Protein AF-0000000078433037 (afdb_homodimer)

Sequence (264 aa):
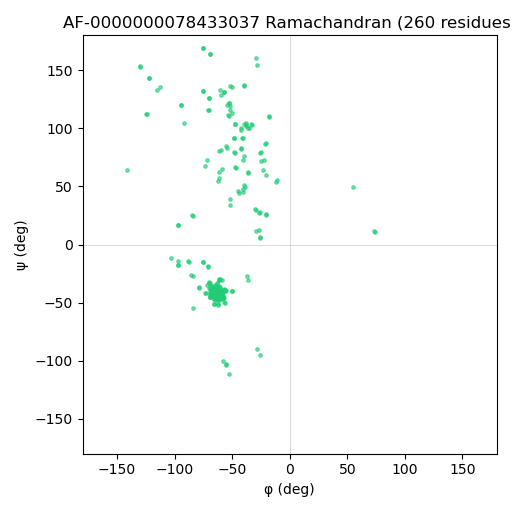MEFYTNFAQMEMCTNSRISPSESDSSNSTAAKPRHVVNARERCRTQSVNSAFNTLRTLIPTEPYDRKLSKIEILRLAKSYIAHLDAVIVTGNNEKPCSIYSRESHHQCNNNERITNSRTAICTFCANNFNKSMEFYTNFAQMEMCTNSRISPSESDSSNSTAAKPRHVVNARERCRTQSVNSAFNTLRTLIPTEPYDRKLSKIEILRLAKSYIAHLDAVIVTGNNEKPCSIYSRESHHQCNNNERITNSRTAICTFCANNFNKS

Organism: Lucilia cuprina (NCBI:txid7375)

Solvent-accessible surface area (backbone atoms only — not comparable to full-atom values): 16184 Å² total; per-residue (Å²): 132,81,70,70,63,56,81,65,86,66,84,48,63,75,61,75,73,67,70,76,69,83,61,80,71,61,82,64,82,66,76,71,59,66,69,58,56,51,49,53,50,51,38,52,52,49,43,40,50,51,36,50,53,57,39,47,71,73,52,89,48,80,61,75,81,61,86,70,53,73,58,52,44,39,50,50,49,42,51,46,50,53,43,53,50,21,26,61,74,65,70,32,81,65,53,17,56,61,54,41,52,50,54,59,44,52,72,59,61,81,87,73,80,68,63,80,59,76,73,70,65,56,50,64,43,58,54,53,54,71,72,101,130,80,71,69,64,56,80,67,85,68,84,46,64,76,63,74,73,68,71,77,68,81,63,80,72,63,83,65,79,66,75,71,58,66,70,59,56,52,48,52,51,50,37,53,52,48,42,41,51,50,37,50,54,57,39,47,73,74,51,89,47,81,60,74,82,61,85,70,51,75,58,52,42,38,49,50,49,41,53,46,50,54,43,52,48,20,26,60,75,65,70,29,84,77,46,18,56,62,54,41,52,50,53,60,44,51,72,59,67,79,87,75,78,69,62,81,61,77,73,69,63,56,51,65,47,56,54,55,55,72,72,102

pLDDT: mean 71.87, std 25.53, range [22.42, 98.56]

Foldseek 3Di:
DPPPPCPDDLVAPPPPPPPPPPPPPPVPVPDPPPVVVVVVVVRVVVSVVVVLVVLLQVQDDVVNPDDDDSVRSVVSSVLVVLLVVQCVVQVDLQCSVVVVVVVVVVVVPDDPCPVPPVPPPRPRNVVVVVVD/DPPPPCPDDLVAPPPPPPPPPPPPPPVPVPDPPPVVVVVVVVRVVVSVVVVLVVLLQVQDDVVNPDDDDSVRSVVSSVLVVLLVVLCVVVVDLQPSVVVVVVVVVVVVPDDDCPVPPVPPPRPNNVVVVVVD

Radius of gyration: 23.26 Å; Cα contacts (8 Å, |Δi|>4): 168; chains: 2; bounding box: 62×64×63 Å

Secondary structure (DSSP, 8-state):
------------S--------------------HHHHHHHHHHHHHHHHHHHHHHHHHS--SSTT----HHHHHHHHHHHHHHHHHHHHH--SSSHHHHHHHHHHHHS-S------------HHHHHHHHH-/------------S--------------------HHHHHHHHHHHHHHHHHHHHHHHHHS--SSTT----HHHHHHHHHHHHHHHHHHHHH--SSSHHHHHHHHHHHHS-S------------HHHHHHHHH-

Structure (mmCIF, N/CA/C/O backbone):
data_AF-0000000078433037-model_v1
#
loop_
_entity.id
_entity.type
_entity.pdbx_description
1 polymer 'BHLH domain-containing protein'
#
loop_
_atom_site.group_PDB
_atom_site.id
_atom_site.type_symbol
_atom_site.label_atom_id
_atom_site.label_alt_id
_atom_site.label_comp_id
_atom_site.label_asym_id
_atom_site.label_entity_id
_atom_site.label_seq_id
_atom_site.pdbx_PDB_ins_code
_atom_site.Cartn_x
_atom_site.Cartn_y
_atom_site.Cartn_z
_atom_site.occupancy
_atom_site.B_iso_or_equiv
_atom_site.auth_seq_id
_atom_site.auth_comp_id
_atom_site.auth_asym_id
_atom_site.auth_atom_id
_atom_site.pdbx_PDB_model_num
ATOM 1 N N . MET A 1 1 ? -1.35 5.742 -26.031 1 22.47 1 MET A N 1
ATOM 2 C CA . MET A 1 1 ? -2.275 4.816 -25.391 1 22.47 1 MET A CA 1
ATOM 3 C C . MET A 1 1 ? -2.428 5.137 -23.906 1 22.47 1 MET A C 1
ATOM 5 O O . MET A 1 1 ? -1.464 5.039 -23.156 1 22.47 1 MET A O 1
ATOM 9 N N . GLU A 1 2 ? -3.275 6.141 -23.703 1 26.14 2 GLU A N 1
ATOM 10 C CA . GLU A 1 2 ? -3.475 6.855 -22.453 1 26.14 2 GLU A CA 1
ATOM 11 C C . GLU A 1 2 ? -3.969 5.914 -21.344 1 26.14 2 GLU A C 1
ATOM 13 O O . GLU A 1 2 ? -4.965 5.211 -21.531 1 26.14 2 GLU A O 1
ATOM 18 N N . PHE A 1 3 ? -3.123 5.211 -20.766 1 28.72 3 PHE A N 1
ATOM 19 C CA . PHE A 1 3 ? -3.434 4.254 -19.719 1 28.72 3 PHE A CA 1
ATOM 20 C C . PHE A 1 3 ? -4.336 4.887 -18.656 1 28.72 3 PHE A C 1
ATOM 22 O O . PHE A 1 3 ? -3.949 5.855 -18 1 28.72 3 PHE A O 1
ATOM 29 N N . TYR A 1 4 ? -5.711 4.934 -19.047 1 29.36 4 TYR A N 1
ATOM 30 C CA . TYR A 1 4 ? -6.766 5.387 -18.156 1 29.36 4 TYR A CA 1
ATOM 31 C C . TYR A 1 4 ? -6.848 4.5 -16.922 1 29.36 4 TYR A C 1
ATOM 33 O O . TYR A 1 4 ? -7.082 3.295 -17.031 1 29.36 4 TYR A O 1
ATOM 41 N N . THR A 1 5 ? -5.859 4.449 -16.156 1 36.88 5 THR A N 1
ATOM 42 C CA . THR A 1 5 ? -6.074 3.793 -14.867 1 36.88 5 THR A CA 1
ATOM 43 C C . THR A 1 5 ? -7.414 4.207 -14.266 1 36.88 5 THR A C 1
ATOM 45 O O . THR A 1 5 ? -7.66 5.395 -14.039 1 36.88 5 THR A O 1
ATOM 48 N N . ASN A 1 6 ? -8.516 3.578 -14.664 1 33.59 6 ASN A N 1
ATOM 49 C CA . ASN A 1 6 ? -9.844 3.838 -14.117 1 33.59 6 ASN A CA 1
ATOM 50 C C . ASN A 1 6 ? -9.844 3.764 -12.594 1 33.59 6 ASN A C 1
ATOM 52 O O . ASN A 1 6 ? -9.969 2.68 -12.023 1 33.59 6 ASN A O 1
ATOM 56 N N . PHE A 1 7 ? -8.906 4.109 -11.883 1 35.88 7 PHE A N 1
ATOM 57 C CA . PHE A 1 7 ? -9.016 4.277 -10.438 1 35.88 7 PHE A CA 1
ATOM 58 C C . PHE A 1 7 ? -10.352 4.918 -10.07 1 35.88 7 PHE A C 1
ATOM 60 O O . PHE A 1 7 ? -10.484 6.145 -10.086 1 35.88 7 PHE A O 1
ATOM 67 N N . ALA A 1 8 ? -11.555 4.406 -10.602 1 33.56 8 ALA A N 1
ATOM 68 C CA . ALA A 1 8 ? -12.844 5.094 -10.602 1 33.56 8 ALA A CA 1
ATOM 69 C C . ALA A 1 8 ? -13.25 5.504 -9.188 1 33.56 8 ALA A C 1
ATOM 71 O O . ALA A 1 8 ? -13.367 6.695 -8.891 1 33.56 8 ALA A O 1
ATOM 72 N N . GLN A 1 9 ? -14.383 4.594 -8.469 1 32.59 9 GLN A N 1
ATOM 73 C CA . GLN A 1 9 ? -15.453 5.199 -7.672 1 32.59 9 GLN A CA 1
ATOM 74 C C . GLN A 1 9 ? -14.984 5.473 -6.242 1 32.59 9 GLN A C 1
ATOM 76 O O . GLN A 1 9 ? -15.078 4.602 -5.375 1 32.59 9 GLN A O 1
ATOM 81 N N . MET A 1 10 ? -13.688 5.637 -5.977 1 34.59 10 MET A N 1
ATOM 82 C CA . MET A 1 10 ? -13.414 5.988 -4.586 1 34.59 10 MET A CA 1
ATOM 83 C C . MET A 1 10 ? -14.477 6.945 -4.047 1 34.59 10 MET A C 1
ATOM 85 O O . MET A 1 10 ? -14.734 7.988 -4.648 1 34.59 10 MET A O 1
ATOM 89 N N . GLU A 1 11 ? -15.305 6.422 -3.285 1 38.31 11 GLU A N 1
ATOM 90 C CA . GLU A 1 11 ? -16.234 7.203 -2.479 1 38.31 11 GLU A CA 1
ATOM 91 C C . GLU A 1 11 ? -15.555 8.43 -1.88 1 38.31 11 GLU A C 1
ATOM 93 O O . GLU A 1 11 ? -14.742 8.305 -0.96 1 38.31 11 GLU A O 1
ATOM 98 N N . MET A 1 12 ? -14.844 9.172 -2.662 1 34.47 12 MET A N 1
ATOM 99 C CA . MET A 1 12 ? -14.312 10.477 -2.27 1 34.47 12 MET A CA 1
ATOM 100 C C . MET A 1 12 ? -15.203 11.133 -1.222 1 34.47 12 MET A C 1
ATOM 102 O O . MET A 1 12 ? -16.391 10.805 -1.107 1 34.47 12 MET A O 1
ATOM 106 N N . CYS A 1 13 ? -14.656 12.008 -0.414 1 42.47 13 CYS A N 1
ATOM 107 C CA . CYS A 1 13 ? -15.297 13.219 0.082 1 42.47 13 CYS A CA 1
ATOM 108 C C . CYS A 1 13 ? -16.469 13.625 -0.817 1 42.47 13 CYS A C 1
ATOM 110 O O . CYS A 1 13 ? -16.266 13.914 -1.998 1 42.47 13 CYS A O 1
ATOM 112 N N . THR A 1 14 ? -17.5 12.672 -0.936 1 36 14 THR A N 1
ATOM 113 C CA . THR A 1 14 ? -18.75 13.117 -1.519 1 36 14 THR A CA 1
ATOM 114 C C . THR A 1 14 ? -18.797 14.641 -1.629 1 36 14 THR A C 1
ATOM 116 O O . THR A 1 14 ? -18.953 15.336 -0.626 1 36 14 THR A O 1
ATOM 119 N N . ASN A 1 15 ? -17.938 15.25 -2.178 1 33.5 15 ASN A N 1
ATOM 120 C CA . ASN A 1 15 ? -18.188 16.594 -2.713 1 33.5 15 ASN A CA 1
ATOM 121 C C . ASN A 1 15 ? -19.562 16.672 -3.363 1 33.5 15 ASN A C 1
ATOM 123 O O . ASN A 1 15 ? -19.828 16.016 -4.375 1 33.5 15 ASN A O 1
ATOM 127 N N . SER A 1 16 ? -20.641 16.75 -2.666 1 33.97 16 SER A N 1
ATOM 128 C CA . SER A 1 16 ? -21.781 17.438 -3.275 1 33.97 16 SER A CA 1
ATOM 129 C C . SER A 1 16 ? -21.328 18.359 -4.402 1 33.97 16 SER A C 1
ATOM 131 O O . SER A 1 16 ? -20.562 19.312 -4.168 1 33.97 16 SER A O 1
ATOM 133 N N . ARG A 1 17 ? -21.219 17.859 -5.531 1 33.38 17 ARG A N 1
ATOM 134 C CA . ARG A 1 17 ? -21.062 18.672 -6.734 1 33.38 17 ARG A CA 1
ATOM 135 C C . ARG A 1 17 ? -21.875 19.953 -6.641 1 33.38 17 ARG A C 1
ATOM 137 O O . ARG A 1 17 ? -23.109 19.922 -6.738 1 33.38 17 ARG A O 1
ATOM 144 N N . ILE A 1 18 ? -21.703 20.812 -5.805 1 35.31 18 ILE A N 1
ATOM 145 C CA . ILE A 1 18 ? -22.25 22.141 -6.078 1 35.31 18 ILE A CA 1
ATOM 146 C C . ILE A 1 18 ? -22 22.516 -7.539 1 35.31 18 ILE A C 1
ATOM 148 O O . ILE A 1 18 ? -20.906 22.266 -8.07 1 35.31 18 ILE A O 1
ATOM 152 N N . SER A 1 19 ? -23.047 22.359 -8.414 1 34.09 19 SER A N 1
ATOM 153 C CA . SER A 1 19 ? -23.094 23 -9.719 1 34.09 19 SER A CA 1
ATOM 154 C C . SER A 1 19 ? -22.109 24.172 -9.805 1 34.09 19 SER A C 1
ATOM 156 O O . SER A 1 19 ? -22.062 25.016 -8.914 1 34.09 19 SER A O 1
ATOM 158 N N . PRO A 1 20 ? -21.094 23.969 -10.562 1 32.88 20 PRO A N 1
ATOM 159 C CA . PRO A 1 20 ? -20.297 25.156 -10.82 1 32.88 20 PRO A CA 1
ATOM 160 C C . PRO A 1 20 ? -21.156 26.375 -11.203 1 32.88 20 PRO A C 1
ATOM 162 O O . PRO A 1 20 ? -21.906 26.312 -12.18 1 32.88 20 PRO A O 1
ATOM 165 N N . SER A 1 21 ? -21.953 26.938 -10.43 1 35.06 21 SER A N 1
ATOM 166 C CA . SER A 1 21 ? -22.344 28.281 -10.852 1 35.06 21 SER A CA 1
ATOM 167 C C . SER A 1 21 ? -21.203 28.984 -11.578 1 35.06 21 SER A C 1
ATOM 169 O O . SER A 1 21 ? -20.031 28.844 -11.195 1 35.06 21 SER A O 1
ATOM 171 N N . GLU A 1 22 ? -21.266 29.062 -12.93 1 37.62 22 GLU A N 1
ATOM 172 C CA . GLU A 1 22 ? -20.516 29.938 -13.82 1 37.62 22 GLU A CA 1
ATOM 173 C C . GLU A 1 22 ? -20.078 31.219 -13.109 1 37.62 22 GLU A C 1
ATOM 175 O O . GLU A 1 22 ? -20.828 32.188 -13.062 1 37.62 22 GLU A O 1
ATOM 180 N N . SER A 1 23 ? -19.891 31.219 -11.852 1 38.47 23 SER A N 1
ATOM 181 C CA . SER A 1 23 ? -19.484 32.531 -11.391 1 38.47 23 SER A CA 1
ATOM 182 C C . SER A 1 23 ? -18.328 33.094 -12.227 1 38.47 23 SER A C 1
ATOM 184 O O . SER A 1 23 ? -17.516 32.312 -12.742 1 38.47 23 SER A O 1
ATOM 186 N N . ASP A 1 24 ? -18.562 34.156 -12.984 1 39.41 24 ASP A N 1
ATOM 187 C CA . ASP A 1 24 ? -17.594 35.125 -13.547 1 39.41 24 ASP A CA 1
ATOM 188 C C . ASP A 1 24 ? -16.297 35.125 -12.734 1 39.41 24 ASP A C 1
ATOM 190 O O . ASP A 1 24 ? -16.312 35.469 -11.555 1 39.41 24 ASP A O 1
ATOM 194 N N . SER A 1 25 ? -15.562 34.094 -12.898 1 43.03 25 SER A N 1
ATOM 195 C CA . SER A 1 25 ? -14.242 34.062 -12.273 1 43.03 25 SER A CA 1
ATOM 196 C C . SER A 1 25 ? -13.516 35.406 -12.461 1 43.03 25 SER A C 1
ATOM 198 O O . SER A 1 25 ? -13.039 35.688 -13.555 1 43.03 25 SER A O 1
ATOM 200 N N . SER A 1 26 ? -14.117 36.469 -12.289 1 43.62 26 SER A N 1
ATOM 201 C CA . SER A 1 26 ? -13.188 37.594 -12.102 1 43.62 26 SER A CA 1
ATOM 202 C C . SER A 1 26 ? -11.961 37.156 -11.32 1 43.62 26 SER A C 1
ATOM 204 O O . SER A 1 26 ? -12.062 36.375 -10.367 1 43.62 26 SER A O 1
ATOM 206 N N . ASN A 1 27 ? -10.898 36.906 -11.953 1 43.5 27 ASN A N 1
ATOM 207 C CA . ASN A 1 27 ? -9.57 36.719 -11.383 1 43.5 27 ASN A CA 1
ATOM 208 C C . ASN A 1 27 ? -9.43 37.438 -10.047 1 43.5 27 ASN A C 1
ATOM 210 O O . ASN A 1 27 ? -8.852 38.5 -9.977 1 43.5 27 ASN A O 1
ATOM 214 N N . SER A 1 28 ? -10.414 38.062 -9.422 1 50.41 28 SER A N 1
ATOM 215 C CA . SER A 1 28 ? -10.102 38.656 -8.133 1 50.41 28 SER A CA 1
ATOM 216 C C . SER A 1 28 ? -9.492 37.656 -7.176 1 50.41 28 SER A C 1
ATOM 218 O O . SER A 1 28 ? -10.07 36.594 -6.934 1 50.41 28 SER A O 1
ATOM 220 N N . THR A 1 29 ? -8.211 37.375 -7.199 1 53.38 29 THR A N 1
ATOM 221 C CA . THR A 1 29 ? -7.371 36.656 -6.254 1 53.38 29 THR A CA 1
ATOM 222 C C . THR A 1 29 ? -7.949 36.75 -4.844 1 53.38 29 THR A C 1
ATOM 224 O O . THR A 1 29 ? -7.203 36.75 -3.861 1 53.38 29 THR A O 1
ATOM 227 N N . ALA A 1 30 ? -9.148 37.188 -4.629 1 63.38 30 ALA A N 1
ATOM 228 C CA . ALA A 1 30 ? -9.586 37.281 -3.236 1 63.38 30 ALA A CA 1
ATOM 229 C C . ALA A 1 30 ? -9.414 35.938 -2.531 1 63.38 30 ALA A C 1
ATOM 231 O O . ALA A 1 30 ? -9.68 34.875 -3.115 1 63.38 30 ALA A O 1
ATOM 232 N N . ALA A 1 31 ? -8.625 36 -1.526 1 73.19 31 ALA A N 1
ATOM 233 C CA . ALA A 1 31 ? -8.297 34.875 -0.667 1 73.19 31 ALA A CA 1
ATOM 234 C C . ALA A 1 31 ? -9.555 34.125 -0.249 1 73.19 31 ALA A C 1
ATOM 236 O O . ALA A 1 31 ? -10.539 34.719 0.18 1 73.19 31 ALA A O 1
ATOM 237 N N . LYS A 1 32 ? -9.867 32.906 -0.843 1 75.69 32 LYS A N 1
ATOM 238 C CA . LYS A 1 32 ? -10.969 32.062 -0.393 1 75.69 32 LYS A CA 1
ATOM 239 C C . LYS A 1 32 ? -11.07 32.062 1.13 1 75.69 32 LYS A C 1
ATOM 241 O O . LYS A 1 32 ? -10.055 32.125 1.826 1 75.69 32 LYS A O 1
ATOM 246 N N . PRO A 1 33 ? -12.328 32.156 1.602 1 90.06 33 PRO A N 1
ATOM 247 C CA . PRO A 1 33 ? -12.484 32.125 3.057 1 90.06 33 PRO A CA 1
ATOM 248 C C . PRO A 1 33 ? -11.766 30.922 3.688 1 90.06 33 PRO A C 1
ATOM 250 O O . PRO A 1 33 ? -11.758 29.828 3.113 1 90.06 33 PRO A O 1
ATOM 253 N N . ARG A 1 34 ? -11.102 31.234 4.773 1 93.5 34 ARG A N 1
ATOM 254 C CA . ARG A 1 34 ? -10.281 30.266 5.496 1 93.5 34 ARG A CA 1
ATOM 255 C C . ARG A 1 34 ? -11.062 28.984 5.777 1 93.5 34 ARG A C 1
ATOM 257 O O . ARG A 1 34 ? -10.523 27.891 5.676 1 93.5 34 ARG A O 1
ATOM 264 N N . HIS A 1 35 ? -12.375 29.062 6.148 1 93.94 35 HIS A N 1
ATOM 265 C CA . HIS A 1 35 ? -13.172 27.906 6.516 1 93.94 35 HIS A CA 1
ATOM 266 C C . HIS A 1 35 ? -13.352 26.953 5.328 1 93.94 35 HIS A C 1
ATOM 268 O O . HIS A 1 35 ? -13.383 25.734 5.5 1 93.94 35 HIS A O 1
ATOM 274 N N . VAL A 1 36 ? -13.461 27.453 4.18 1 93.31 36 VAL A N 1
ATOM 275 C CA . VAL A 1 36 ? -13.625 26.641 2.979 1 93.31 36 VAL A CA 1
ATOM 276 C C . VAL A 1 36 ? -12.336 25.891 2.689 1 93.31 36 VAL A C 1
ATOM 278 O O . VAL A 1 36 ? -12.359 24.688 2.377 1 93.31 36 VAL A O 1
ATOM 281 N N . VAL A 1 37 ? -11.211 26.609 2.789 1 94.12 37 VAL A N 1
ATOM 282 C CA . VAL A 1 37 ? -9.914 25.984 2.561 1 94.12 37 VAL A CA 1
ATOM 283 C C . VAL A 1 37 ? -9.695 24.844 3.562 1 94.12 37 VAL A C 1
ATOM 285 O O . VAL A 1 37 ? -9.258 23.766 3.188 1 94.12 37 VAL A O 1
ATOM 288 N N . ASN A 1 38 ? -9.969 25.109 4.77 1 95.12 38 ASN A N 1
ATOM 289 C CA . ASN A 1 38 ? -9.844 24.109 5.828 1 95.12 38 ASN A CA 1
ATOM 290 C C . ASN A 1 38 ? -10.711 22.891 5.555 1 95.12 38 ASN A C 1
ATOM 292 O O . ASN A 1 38 ? -10.297 21.766 5.812 1 95.12 38 ASN A O 1
ATOM 296 N N . ALA A 1 39 ? -11.898 23.188 5.066 1 96 39 ALA A N 1
ATOM 297 C CA . ALA A 1 39 ? -12.82 22.094 4.77 1 96 39 ALA A CA 1
ATOM 298 C C . ALA A 1 39 ? -12.266 21.188 3.668 1 96 39 ALA A C 1
ATOM 300 O O . ALA A 1 39 ? -12.414 19.969 3.725 1 96 39 ALA A O 1
ATOM 301 N N . ARG A 1 40 ? -11.703 21.812 2.684 1 96.25 40 ARG A N 1
ATOM 302 C CA . ARG A 1 40 ? -11.117 21.031 1.589 1 96.25 40 ARG A CA 1
ATOM 303 C C . ARG A 1 40 ? -9.992 20.141 2.09 1 96.25 40 ARG A C 1
ATOM 305 O O . ARG A 1 40 ? -9.891 18.984 1.698 1 96.25 40 ARG A O 1
ATOM 312 N N . GLU A 1 41 ? -9.211 20.766 2.982 1 95.62 41 GLU A N 1
ATOM 313 C CA . GLU A 1 41 ? -8.094 19.984 3.52 1 95.62 41 GLU A CA 1
ATOM 314 C C . GLU A 1 41 ? -8.586 18.844 4.402 1 95.62 41 GLU A C 1
ATOM 316 O O . GLU A 1 41 ? -7.996 17.766 4.406 1 95.62 41 GLU A O 1
ATOM 321 N N . ARG A 1 42 ? -9.609 19.078 5.09 1 97 42 ARG A N 1
ATOM 322 C CA . ARG A 1 42 ? -10.195 18.031 5.922 1 97 42 ARG A CA 1
ATOM 323 C C . ARG A 1 42 ? -10.688 16.875 5.074 1 97 42 ARG A C 1
ATOM 325 O O . ARG A 1 42 ? -10.477 15.703 5.422 1 97 42 ARG A O 1
ATOM 332 N N . CYS A 1 43 ? -11.273 17.234 3.996 1 96.81 43 CYS A N 1
ATOM 333 C CA . CYS A 1 43 ? -11.758 16.203 3.074 1 96.81 43 CYS A CA 1
ATOM 334 C C . CYS A 1 43 ? -10.609 15.398 2.498 1 96.81 43 CYS A C 1
ATOM 336 O O . CYS A 1 43 ? -10.688 14.172 2.404 1 96.81 43 CYS A O 1
ATOM 338 N N . ARG A 1 44 ? -9.617 16.062 2.078 1 96 44 ARG A N 1
ATOM 339 C CA . ARG A 1 44 ? -8.445 15.398 1.511 1 96 44 ARG A CA 1
ATOM 340 C C . ARG A 1 44 ? -7.824 14.43 2.512 1 96 44 ARG A C 1
ATOM 342 O O . ARG A 1 44 ? -7.504 13.289 2.164 1 96 44 ARG A O 1
ATOM 349 N N . THR A 1 45 ? -7.664 14.859 3.75 1 96.81 45 THR A N 1
ATOM 350 C CA . THR A 1 45 ? -7.094 14.031 4.805 1 96.81 45 THR A CA 1
ATOM 351 C C . THR A 1 45 ? -7.953 12.797 5.051 1 96.81 45 THR A C 1
ATOM 353 O O . THR A 1 45 ? -7.426 11.695 5.242 1 96.81 45 THR A O 1
ATOM 356 N N . GLN A 1 46 ? -9.219 12.992 5.047 1 97.69 46 GLN A N 1
ATOM 357 C CA . GLN A 1 46 ? -10.133 11.875 5.266 1 97.69 46 GLN A CA 1
ATOM 358 C C . GLN A 1 46 ? -10.023 10.844 4.148 1 97.69 46 GLN A C 1
ATOM 360 O O . GLN A 1 46 ? -10.07 9.641 4.406 1 97.69 46 GLN A O 1
ATOM 365 N N . SER A 1 47 ? -9.914 11.312 2.951 1 98.06 47 SER A N 1
ATOM 366 C CA . SER A 1 47 ? -9.766 10.406 1.817 1 98.06 47 SER A CA 1
ATOM 367 C C . SER A 1 47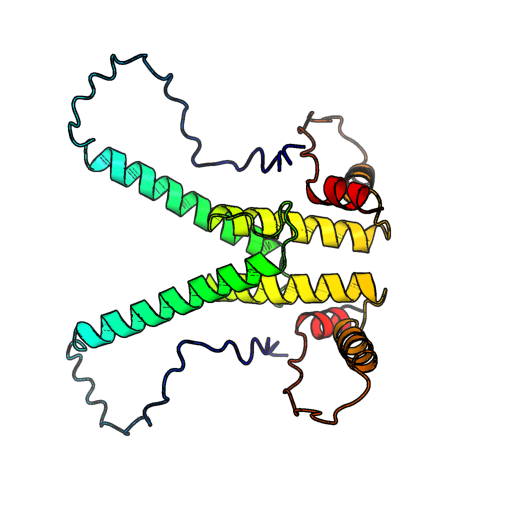 ? -8.508 9.555 1.951 1 98.06 47 SER A C 1
ATOM 369 O O . SER A 1 47 ? -8.539 8.352 1.688 1 98.06 47 SER A O 1
ATOM 371 N N . VAL A 1 48 ? -7.473 10.164 2.365 1 98.19 48 VAL A N 1
ATOM 372 C CA . VAL A 1 48 ? -6.207 9.453 2.533 1 98.19 48 VAL A CA 1
ATOM 373 C C . VAL A 1 48 ? -6.34 8.414 3.645 1 98.19 48 VAL A C 1
ATOM 375 O O . VAL A 1 48 ? -5.898 7.277 3.496 1 98.19 48 VAL A O 1
ATOM 378 N N . ASN A 1 49 ? -6.953 8.828 4.715 1 97.62 49 ASN A N 1
ATOM 379 C CA . ASN A 1 49 ? -7.172 7.906 5.824 1 97.62 49 ASN A CA 1
ATOM 380 C C . ASN A 1 49 ? -8.031 6.719 5.41 1 97.62 49 ASN A C 1
ATOM 382 O O . ASN A 1 49 ? -7.758 5.582 5.797 1 97.62 49 ASN A O 1
ATOM 386 N N . SER A 1 50 ? -9.031 7.035 4.688 1 98.19 50 SER A N 1
ATOM 387 C CA . SER A 1 50 ? -9.875 5.961 4.176 1 98.19 50 SER A CA 1
ATOM 388 C C . SER A 1 50 ? -9.078 4.992 3.311 1 98.19 50 SER A C 1
ATOM 390 O O . SER A 1 50 ? -9.266 3.777 3.387 1 98.19 50 SER A O 1
ATOM 392 N N . ALA A 1 51 ? -8.219 5.527 2.543 1 98.12 51 ALA A N 1
ATOM 393 C CA . ALA A 1 51 ? -7.398 4.691 1.668 1 98.12 51 ALA A CA 1
ATOM 394 C C . ALA A 1 51 ? -6.438 3.822 2.479 1 98.12 51 ALA A C 1
ATOM 396 O O . ALA A 1 51 ? -6.227 2.652 2.152 1 98.12 51 ALA A O 1
ATOM 397 N N . PHE A 1 52 ? -5.922 4.301 3.514 1 98.31 52 PHE A N 1
ATOM 398 C CA . PHE A 1 52 ? -5.098 3.516 4.422 1 98.31 52 PHE A CA 1
ATOM 399 C C . PHE A 1 52 ? -5.898 2.369 5.031 1 98.31 52 PHE A C 1
ATOM 401 O O . PHE A 1 52 ? -5.422 1.235 5.09 1 98.31 52 PHE A O 1
ATOM 408 N N . ASN A 1 53 ? -7.043 2.748 5.484 1 97.56 53 ASN A N 1
ATOM 409 C CA . ASN A 1 53 ? -7.887 1.736 6.113 1 97.56 53 ASN A CA 1
ATOM 410 C C . ASN A 1 53 ? -8.227 0.607 5.145 1 97.56 53 ASN A C 1
ATOM 412 O O . ASN A 1 53 ? -8.195 -0.566 5.52 1 97.56 53 ASN A O 1
ATOM 416 N N . THR A 1 54 ? -8.57 0.967 3.943 1 97.12 54 THR A N 1
ATOM 417 C CA . THR A 1 54 ? -8.883 -0.026 2.924 1 97.12 54 THR A CA 1
ATOM 418 C C . THR A 1 54 ? -7.672 -0.911 2.641 1 97.12 54 THR A C 1
ATOM 420 O O . THR A 1 54 ? -7.797 -2.135 2.559 1 97.12 54 THR A O 1
ATOM 423 N N . LEU A 1 55 ? -6.52 -0.328 2.533 1 97.38 55 LEU A N 1
ATOM 424 C CA . LEU A 1 55 ? -5.297 -1.083 2.291 1 97.38 55 LEU A CA 1
ATOM 425 C C . LEU A 1 55 ? -5.008 -2.035 3.447 1 97.38 55 LEU A C 1
ATOM 427 O O . LEU A 1 55 ? -4.605 -3.18 3.227 1 97.38 55 LEU A O 1
ATOM 431 N N . ARG A 1 56 ? -5.285 -1.596 4.59 1 96.94 56 ARG A N 1
ATOM 432 C CA . ARG A 1 56 ? -5.043 -2.383 5.793 1 96.94 56 ARG A CA 1
ATOM 433 C C . ARG A 1 56 ? -5.852 -3.678 5.77 1 96.94 56 ARG A C 1
ATOM 435 O O . ARG A 1 56 ? -5.391 -4.711 6.254 1 96.94 56 ARG A O 1
ATOM 442 N N . THR A 1 57 ? -6.988 -3.619 5.254 1 95.75 57 THR A N 1
ATOM 443 C CA . THR A 1 57 ? -7.887 -4.77 5.281 1 95.75 57 THR A CA 1
ATOM 444 C C . THR A 1 57 ? -7.391 -5.863 4.344 1 95.75 57 THR A C 1
ATOM 446 O O . THR A 1 57 ? -7.809 -7.02 4.453 1 95.75 57 THR A O 1
ATOM 449 N N . LEU A 1 58 ? -6.539 -5.586 3.398 1 94.56 58 LEU A N 1
ATOM 450 C CA . LEU A 1 58 ? -6.055 -6.555 2.418 1 94.56 58 LEU A CA 1
ATOM 451 C C . LEU A 1 58 ? -4.824 -7.285 2.939 1 94.56 58 LEU A C 1
ATOM 453 O O . LEU A 1 58 ? -4.414 -8.305 2.373 1 94.56 58 LEU A O 1
ATOM 457 N N . ILE A 1 59 ? -4.246 -6.75 3.984 1 94.25 59 ILE A N 1
ATOM 458 C CA . ILE A 1 5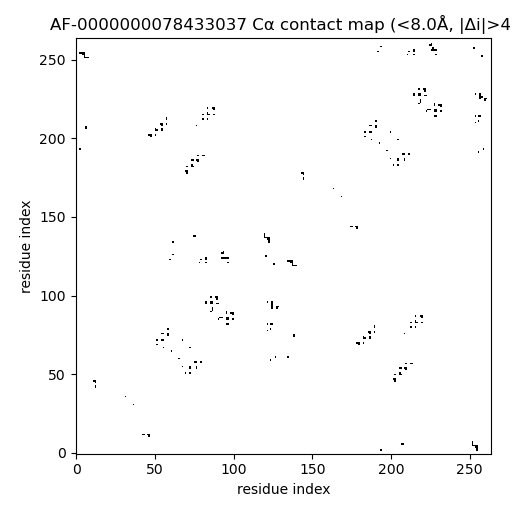9 ? -3.014 -7.316 4.516 1 94.25 59 ILE A CA 1
ATOM 459 C C . ILE A 1 59 ? -3.34 -8.297 5.641 1 94.25 59 ILE A C 1
ATOM 461 O O . ILE A 1 59 ? -3.906 -7.91 6.664 1 94.25 59 ILE A O 1
ATOM 465 N N . PRO A 1 60 ? -2.924 -9.508 5.41 1 92.81 60 PRO A N 1
ATOM 466 C CA . PRO A 1 60 ? -3.18 -10.469 6.484 1 92.81 60 PRO A CA 1
ATOM 467 C C . PRO A 1 60 ? -2.324 -10.211 7.723 1 92.81 60 PRO A C 1
ATOM 469 O O . PRO A 1 60 ? -1.12 -9.969 7.605 1 92.81 60 PRO A O 1
ATOM 472 N N . THR A 1 61 ? -2.977 -10.094 8.773 1 90.12 61 THR A N 1
ATOM 473 C CA . THR A 1 61 ? -2.285 -9.938 10.047 1 90.12 61 THR A CA 1
ATOM 474 C C . THR A 1 61 ? -2.826 -10.922 11.078 1 90.12 61 THR A C 1
ATOM 476 O O . THR A 1 61 ? -3.924 -11.461 10.914 1 90.12 61 THR A O 1
ATOM 479 N N . GLU A 1 62 ? -2.014 -11.297 12.055 1 87 62 GLU A N 1
ATOM 480 C CA . GLU A 1 62 ? -2.42 -12.164 13.156 1 87 62 GLU A CA 1
ATOM 481 C C . GLU A 1 62 ? -2.135 -11.508 14.5 1 87 62 GLU A C 1
ATOM 483 O O . GLU A 1 62 ? -0.977 -11.281 14.859 1 87 62 GLU A O 1
ATOM 488 N N . PRO A 1 63 ? -3.205 -11.117 15.328 1 89.31 63 PRO A N 1
ATOM 489 C CA . PRO A 1 63 ? -4.621 -11.273 14.984 1 89.31 63 PRO A CA 1
ATOM 490 C C . PRO A 1 63 ? -5.055 -10.352 13.844 1 89.31 63 PRO A C 1
ATOM 492 O O . PRO A 1 63 ? -4.336 -9.406 13.508 1 89.31 63 PRO A O 1
ATOM 495 N N . TYR A 1 64 ? -6.211 -10.672 13.258 1 86.81 64 TYR A N 1
ATOM 496 C CA . TYR A 1 64 ? -6.711 -9.969 12.078 1 86.81 64 TYR A CA 1
ATOM 497 C C . TYR A 1 64 ? -6.992 -8.508 12.398 1 86.81 64 TYR A C 1
ATOM 499 O O . TYR A 1 64 ? -6.809 -7.633 11.547 1 86.81 64 TYR A O 1
ATOM 507 N N . ASP A 1 65 ? -7.422 -8.148 13.602 1 88.75 65 ASP A N 1
ATOM 508 C CA . ASP A 1 65 ? -7.855 -6.797 13.945 1 88.75 65 ASP A CA 1
ATOM 509 C C . ASP A 1 65 ? -6.727 -6.016 14.617 1 88.75 65 ASP A C 1
ATOM 511 O O . ASP A 1 65 ? -6.969 -4.984 15.25 1 88.75 65 ASP A O 1
ATOM 515 N N . ARG A 1 66 ? -5.559 -6.496 14.469 1 91.75 66 ARG A N 1
ATOM 516 C CA . ARG A 1 66 ? -4.41 -5.793 15.031 1 91.75 66 ARG A CA 1
ATOM 517 C C . ARG A 1 66 ? -4.332 -4.363 14.5 1 91.75 66 ARG A C 1
ATOM 519 O O . ARG A 1 66 ? -4.434 -4.137 13.289 1 91.75 66 ARG A O 1
ATOM 526 N N . LYS A 1 67 ? -4.172 -3.42 15.375 1 94.12 67 LYS A N 1
ATOM 527 C CA . LYS A 1 67 ? -4.031 -2.025 14.969 1 94.12 67 LYS A CA 1
ATOM 528 C C . LYS A 1 67 ? -2.643 -1.756 14.398 1 94.12 67 LYS A C 1
ATOM 530 O O . LYS A 1 67 ? -1.638 -2.207 14.953 1 94.12 67 LYS A O 1
ATOM 535 N N . LEU A 1 68 ? -2.584 -1.138 13.328 1 96.19 68 LEU A N 1
ATOM 536 C CA . LEU A 1 68 ? -1.338 -0.773 12.664 1 96.19 68 LEU A CA 1
ATOM 537 C C . LEU A 1 68 ? -1.251 0.736 12.461 1 96.19 68 LEU A C 1
ATOM 539 O O . LEU A 1 68 ? -2.264 1.393 12.203 1 96.19 68 LEU A O 1
ATOM 543 N N . SER A 1 69 ? -0.025 1.287 12.602 1 97.19 69 SER A N 1
ATOM 544 C CA . SER A 1 69 ? 0.211 2.676 12.219 1 97.19 69 SER A CA 1
ATOM 545 C C . SER A 1 69 ? 0.277 2.83 10.703 1 97.19 69 SER A C 1
ATOM 547 O O . SER A 1 69 ? 0.364 1.837 9.977 1 97.19 69 SER A O 1
ATOM 549 N N . LYS A 1 70 ? 0.257 4.109 10.328 1 97.5 70 LYS A N 1
ATOM 550 C CA . LYS A 1 70 ? 0.323 4.371 8.898 1 97.5 70 LYS A CA 1
ATOM 551 C C . LYS A 1 70 ? 1.616 3.826 8.297 1 97.5 70 LYS A C 1
ATOM 553 O O . LYS A 1 70 ? 1.604 3.232 7.215 1 97.5 70 LYS A O 1
ATOM 558 N N . ILE A 1 71 ? 2.688 4.074 8.969 1 97.62 71 ILE A N 1
ATOM 559 C CA . ILE A 1 71 ? 3.977 3.617 8.461 1 97.62 71 ILE A CA 1
ATOM 560 C C . ILE A 1 71 ? 4.016 2.09 8.445 1 97.62 71 ILE A C 1
ATOM 562 O O . ILE A 1 71 ? 4.594 1.484 7.547 1 97.62 71 ILE A O 1
ATOM 566 N N . GLU A 1 72 ? 3.426 1.493 9.469 1 97.06 72 GLU A N 1
ATOM 567 C CA . GLU A 1 72 ? 3.361 0.036 9.523 1 97.06 72 GLU A CA 1
ATOM 568 C C . GLU A 1 72 ? 2.551 -0.524 8.359 1 97.06 72 GLU A C 1
ATOM 570 O O . GLU A 1 72 ? 2.936 -1.526 7.75 1 97.06 72 GLU A O 1
ATOM 575 N N . ILE A 1 73 ? 1.483 0.077 8 1 98.12 73 ILE A N 1
ATOM 576 C CA . ILE A 1 73 ? 0.649 -0.363 6.887 1 98.12 73 ILE A CA 1
ATOM 577 C C . ILE A 1 73 ? 1.451 -0.307 5.59 1 98.12 73 ILE A C 1
ATOM 579 O O . ILE A 1 73 ? 1.438 -1.258 4.805 1 98.12 73 ILE A O 1
ATOM 583 N N . LEU A 1 74 ? 2.143 0.688 5.383 1 98.56 74 LEU A N 1
ATOM 584 C CA . LEU A 1 74 ? 2.945 0.863 4.18 1 98.56 74 LEU A CA 1
ATOM 585 C C . LEU A 1 74 ? 4.023 -0.211 4.082 1 98.56 74 LEU A C 1
ATOM 587 O O . LEU A 1 74 ? 4.203 -0.822 3.025 1 98.56 74 LEU A O 1
ATOM 591 N N . ARG A 1 75 ? 4.672 -0.409 5.129 1 96.56 75 ARG A N 1
ATOM 592 C CA . ARG A 1 75 ? 5.766 -1.374 5.16 1 96.56 75 ARG A CA 1
ATOM 593 C C . ARG A 1 75 ? 5.246 -2.799 5.004 1 96.56 75 ARG A C 1
ATOM 595 O O . ARG A 1 75 ? 5.828 -3.602 4.273 1 96.56 75 ARG A O 1
ATOM 602 N N . LEU A 1 76 ? 4.148 -3.102 5.68 1 96.69 76 LEU A N 1
ATOM 603 C CA . LEU A 1 76 ? 3.553 -4.426 5.555 1 96.69 76 LEU A CA 1
ATOM 604 C C . LEU A 1 76 ? 3.004 -4.641 4.148 1 96.69 76 LEU A C 1
ATOM 606 O O . LEU A 1 76 ? 3.109 -5.742 3.598 1 96.69 76 LEU A O 1
ATOM 610 N N . ALA A 1 77 ? 2.432 -3.549 3.625 1 97.44 77 ALA A N 1
ATOM 611 C CA . ALA A 1 77 ? 1.93 -3.646 2.256 1 97.44 77 ALA A CA 1
ATOM 612 C C . ALA A 1 77 ? 3.055 -3.984 1.283 1 97.44 77 ALA A C 1
ATOM 614 O O . ALA A 1 77 ? 2.896 -4.848 0.416 1 97.44 77 ALA A O 1
ATOM 615 N N . LYS A 1 78 ? 4.152 -3.314 1.404 1 97.06 78 LYS A N 1
ATOM 616 C CA . LYS A 1 78 ? 5.324 -3.598 0.577 1 97.06 78 LYS A CA 1
ATOM 617 C C . LYS A 1 78 ? 5.754 -5.055 0.716 1 97.06 78 LYS A C 1
ATOM 619 O O . LYS A 1 78 ? 6.008 -5.73 -0.284 1 97.06 78 LYS A O 1
ATOM 624 N N . SER A 1 79 ? 5.883 -5.492 1.923 1 95.31 79 SER A N 1
ATOM 625 C CA . SER A 1 79 ? 6.309 -6.863 2.191 1 95.31 79 SER A CA 1
ATOM 626 C C . SER A 1 79 ? 5.305 -7.871 1.649 1 95.31 79 SER A C 1
ATOM 628 O O . SER A 1 79 ? 5.691 -8.922 1.126 1 95.31 79 SER A O 1
ATOM 630 N N . TYR A 1 80 ? 4.051 -7.555 1.74 1 95.31 80 TYR A N 1
ATOM 631 C CA . TYR A 1 80 ? 2.996 -8.445 1.274 1 95.31 80 TYR A CA 1
ATOM 632 C C . TYR A 1 80 ? 3.002 -8.555 -0.246 1 95.31 80 TYR A C 1
ATOM 634 O O . TYR A 1 80 ? 2.855 -9.648 -0.798 1 95.31 80 TYR A O 1
ATOM 642 N N . ILE A 1 81 ? 3.129 -7.465 -0.84 1 95.94 81 ILE A N 1
ATOM 643 C CA . ILE A 1 81 ? 3.213 -7.469 -2.297 1 95.94 81 ILE A CA 1
ATOM 644 C C . ILE A 1 81 ? 4.395 -8.328 -2.742 1 95.94 81 ILE A C 1
ATOM 646 O O . ILE A 1 81 ? 4.262 -9.148 -3.654 1 95.94 81 ILE A O 1
ATOM 650 N N . ALA A 1 82 ? 5.547 -8.195 -2.092 1 93 82 ALA A N 1
ATOM 651 C CA . ALA A 1 82 ? 6.723 -9 -2.398 1 93 82 ALA A CA 1
ATOM 652 C C . ALA A 1 82 ? 6.441 -10.484 -2.193 1 93 82 ALA A C 1
ATOM 654 O O . ALA A 1 82 ? 6.883 -11.32 -2.982 1 93 82 ALA A O 1
ATOM 655 N N . HIS A 1 83 ? 5.727 -10.766 -1.204 1 92.38 83 HIS A N 1
ATOM 656 C CA . HIS A 1 83 ? 5.352 -12.148 -0.918 1 92.38 83 HIS A CA 1
ATOM 657 C C . HIS A 1 83 ? 4.449 -12.711 -2.01 1 92.38 83 HIS A C 1
ATOM 659 O O . HIS A 1 83 ? 4.668 -13.828 -2.49 1 92.38 83 HIS A O 1
ATOM 665 N N . LEU A 1 84 ? 3.387 -11.992 -2.342 1 94.56 84 LEU A N 1
ATOM 666 C CA . LEU A 1 84 ? 2.461 -12.43 -3.383 1 94.56 84 LEU A CA 1
ATOM 667 C C . LEU A 1 84 ? 3.193 -12.648 -4.703 1 94.56 84 LEU A C 1
ATOM 669 O O . LEU A 1 84 ? 2.918 -13.617 -5.414 1 94.56 84 LEU A O 1
ATOM 673 N N . ASP A 1 85 ? 4.125 -11.766 -4.934 1 93.12 85 ASP A N 1
ATOM 674 C CA . ASP A 1 85 ? 4.934 -11.906 -6.141 1 93.12 85 ASP A CA 1
ATOM 675 C C . ASP A 1 85 ? 5.742 -13.203 -6.105 1 93.12 85 ASP A C 1
ATOM 677 O O . ASP A 1 85 ? 5.84 -13.906 -7.113 1 93.12 85 ASP A O 1
ATOM 681 N N . ALA A 1 86 ? 6.32 -13.445 -5.004 1 91.56 86 ALA A N 1
ATOM 682 C CA . ALA A 1 86 ? 7.09 -14.672 -4.836 1 91.56 86 ALA A CA 1
ATOM 683 C C . ALA A 1 86 ? 6.215 -15.906 -5.055 1 91.56 86 ALA A C 1
ATOM 685 O O . ALA A 1 86 ? 6.645 -16.875 -5.672 1 91.56 86 ALA A O 1
ATOM 686 N N . VAL A 1 87 ? 5.031 -15.867 -4.531 1 93.44 87 VAL A N 1
ATOM 687 C CA . VAL A 1 87 ? 4.094 -16.969 -4.691 1 93.44 87 VAL A CA 1
ATOM 688 C C . VAL A 1 87 ? 3.801 -17.188 -6.172 1 93.44 87 VAL A C 1
ATOM 690 O O . VAL A 1 87 ? 3.799 -18.328 -6.652 1 93.44 87 VAL A O 1
ATOM 693 N N . ILE A 1 88 ? 3.59 -16.141 -6.879 1 93.19 88 ILE A N 1
ATOM 694 C CA . ILE A 1 88 ? 3.229 -16.203 -8.289 1 93.19 88 ILE A CA 1
ATOM 695 C C . ILE A 1 88 ? 4.402 -16.75 -9.102 1 93.19 88 ILE A C 1
ATOM 697 O O . ILE A 1 88 ? 4.227 -17.625 -9.953 1 93.19 88 ILE A O 1
ATOM 701 N N . VAL A 1 89 ? 5.566 -16.312 -8.836 1 90.5 89 VAL A N 1
ATOM 702 C CA . VAL A 1 89 ? 6.746 -16.656 -9.625 1 90.5 89 VAL A CA 1
ATOM 703 C C . VAL A 1 89 ? 7.148 -18.094 -9.352 1 90.5 89 VAL A C 1
ATOM 705 O O . VAL A 1 89 ? 7.512 -18.828 -10.266 1 90.5 89 VAL A O 1
ATOM 708 N N . THR A 1 90 ? 7.086 -18.469 -8.133 1 90.69 90 THR A N 1
ATOM 709 C CA . THR A 1 90 ? 7.555 -19.797 -7.75 1 90.69 90 THR A CA 1
ATOM 710 C C . THR A 1 90 ? 6.449 -20.844 -7.934 1 90.69 90 THR A C 1
ATOM 712 O O . THR A 1 90 ? 6.727 -22.031 -8.055 1 90.69 90 THR A O 1
ATOM 715 N N . GLY A 1 91 ? 5.223 -20.391 -7.859 1 89.19 91 GLY A N 1
ATOM 716 C CA . GLY A 1 91 ? 4.098 -21.312 -7.879 1 89.19 91 GLY A CA 1
ATOM 717 C C . GLY A 1 91 ? 3.941 -22.094 -6.59 1 89.19 91 GLY A C 1
ATOM 718 O O . GLY A 1 91 ? 3.262 -23.125 -6.555 1 89.19 91 GLY A O 1
ATOM 719 N N . ASN A 1 92 ? 4.637 -21.703 -5.602 1 84.81 92 ASN A N 1
ATOM 720 C CA . ASN A 1 92 ? 4.641 -22.344 -4.297 1 84.81 92 ASN A CA 1
ATOM 721 C C . ASN A 1 92 ? 4.031 -21.453 -3.223 1 84.81 92 ASN A C 1
ATOM 723 O O . ASN A 1 92 ? 4.332 -20.266 -3.158 1 84.81 92 ASN A O 1
ATOM 727 N N . ASN A 1 93 ? 3.174 -22.062 -2.383 1 82.69 93 ASN A N 1
ATOM 728 C CA . ASN A 1 93 ? 2.51 -21.281 -1.345 1 82.69 93 ASN A CA 1
ATOM 729 C C . ASN A 1 93 ? 3.148 -21.516 0.023 1 82.69 93 ASN A C 1
ATOM 731 O O . ASN A 1 93 ? 2.834 -20.812 0.984 1 82.69 93 ASN A O 1
ATOM 735 N N . GLU A 1 94 ? 3.959 -22.422 0.216 1 81.5 94 GLU A N 1
ATOM 736 C CA . GLU A 1 94 ? 4.488 -22.766 1.533 1 81.5 94 GLU A CA 1
ATOM 737 C C . GLU A 1 94 ? 5.668 -21.875 1.903 1 81.5 94 GLU A C 1
ATOM 739 O O . GLU A 1 94 ? 5.676 -21.266 2.971 1 81.5 94 GLU A O 1
ATOM 744 N N . LYS A 1 95 ? 6.68 -21.797 1.102 1 85 95 LYS A N 1
ATOM 745 C CA . LYS A 1 95 ? 7.824 -20.922 1.348 1 85 95 LYS A CA 1
ATOM 746 C C . LYS A 1 95 ? 8.32 -20.297 0.052 1 85 95 LYS A C 1
ATOM 748 O O . LYS A 1 95 ? 9.492 -20.406 -0.296 1 85 95 LYS A O 1
ATOM 753 N N . PRO A 1 96 ? 7.469 -19.562 -0.433 1 88.19 96 PRO A N 1
ATOM 754 C CA . PRO A 1 96 ? 7.84 -19.016 -1.74 1 88.19 96 PRO A CA 1
ATOM 755 C C . PRO A 1 96 ? 8.977 -18 -1.653 1 88.19 96 PRO A C 1
ATOM 757 O O . PRO A 1 96 ? 9.82 -17.938 -2.553 1 88.19 96 PRO A O 1
ATOM 760 N N . CYS A 1 97 ? 9.008 -17.266 -0.546 1 86.31 97 CYS A N 1
ATOM 761 C CA . CYS A 1 97 ? 9.992 -16.188 -0.414 1 86.31 97 CYS A CA 1
ATOM 762 C C . CYS A 1 97 ? 11.398 -16.766 -0.305 1 86.31 97 CYS A C 1
ATOM 764 O O . CYS A 1 97 ? 12.344 -16.203 -0.863 1 86.31 97 CYS A O 1
ATOM 766 N N . SER A 1 98 ? 11.492 -17.812 0.385 1 82.75 98 SER A N 1
ATOM 767 C CA . SER A 1 98 ? 12.789 -18.484 0.493 1 82.75 98 SER A CA 1
ATOM 768 C C . SER A 1 98 ? 13.234 -19.047 -0.851 1 82.75 98 SER A C 1
ATOM 770 O O . SER A 1 98 ? 14.406 -18.953 -1.213 1 82.75 98 SER A O 1
ATOM 772 N N . ILE A 1 99 ? 12.391 -19.672 -1.529 1 81.12 99 ILE A N 1
ATOM 773 C CA . ILE A 1 99 ? 12.672 -20.266 -2.834 1 81.12 99 ILE A CA 1
ATOM 774 C C . ILE A 1 99 ? 13.055 -19.172 -3.824 1 81.12 99 ILE A C 1
ATOM 776 O O . ILE A 1 99 ? 14.023 -19.312 -4.57 1 81.12 99 ILE A O 1
ATOM 780 N N . TYR A 1 100 ? 12.312 -18.109 -3.756 1 80.62 100 TYR A N 1
ATOM 781 C CA . TYR A 1 100 ? 12.547 -16.969 -4.641 1 80.62 100 TYR A CA 1
ATOM 782 C C . TYR A 1 100 ? 13.93 -16.375 -4.406 1 80.62 100 TYR A C 1
ATOM 784 O O . TYR A 1 100 ? 14.641 -16.031 -5.359 1 80.62 100 TYR A O 1
ATOM 792 N N . SER A 1 101 ? 14.164 -16.094 -3.133 1 75.25 101 SER A N 1
ATOM 793 C CA . SER A 1 101 ? 15.461 -15.516 -2.785 1 75.25 101 SER A CA 1
ATOM 794 C C . SER A 1 101 ? 16.609 -16.406 -3.26 1 75.25 101 SER A C 1
ATOM 796 O O . SER A 1 101 ? 17.656 -15.898 -3.678 1 75.25 101 SER A O 1
ATOM 798 N N . ARG A 1 102 ? 16.5 -17.656 -3.141 1 71.62 102 ARG A N 1
ATOM 799 C CA . ARG A 1 102 ? 17.531 -18.594 -3.574 1 71.62 102 ARG A CA 1
ATOM 800 C C . ARG A 1 102 ? 17.703 -18.562 -5.09 1 71.62 102 ARG A C 1
ATOM 802 O O . ARG A 1 102 ? 18.828 -18.609 -5.594 1 71.62 102 ARG A O 1
ATOM 809 N N . GLU A 1 103 ? 16.578 -18.609 -5.766 1 67.44 103 GLU A N 1
ATOM 810 C CA . GLU A 1 103 ? 16.594 -18.656 -7.227 1 67.44 103 GLU A CA 1
ATOM 811 C C . GLU A 1 103 ? 17.078 -17.328 -7.812 1 67.44 103 GLU A C 1
ATOM 813 O O . GLU A 1 103 ? 17.766 -17.328 -8.836 1 67.44 103 GLU A O 1
ATOM 818 N N . SER A 1 104 ? 16.625 -16.312 -7.215 1 63.19 104 SER A N 1
ATOM 819 C CA . SER A 1 104 ? 17.094 -15.008 -7.684 1 63.19 104 SER A CA 1
ATOM 820 C C . SER A 1 104 ? 18.578 -14.82 -7.422 1 63.19 104 SER A C 1
ATOM 822 O O . SER A 1 104 ? 19.266 -14.156 -8.195 1 63.19 104 SER A O 1
ATOM 824 N N . HIS A 1 105 ? 18.938 -15.328 -6.246 1 56.56 105 HIS A N 1
ATOM 825 C CA . HIS A 1 105 ? 20.359 -15.25 -5.914 1 56.56 105 HIS A CA 1
ATOM 826 C C . HIS A 1 105 ? 21.172 -16.188 -6.781 1 56.56 105 HIS A C 1
ATOM 828 O O . HIS A 1 105 ? 22.359 -15.93 -7.051 1 56.56 105 HIS A O 1
ATOM 834 N N . HIS A 1 106 ? 20.625 -17.391 -7.082 1 52.12 106 HIS A N 1
ATOM 835 C CA . HIS A 1 106 ? 21.406 -18.281 -7.922 1 52.12 106 HIS A CA 1
ATOM 836 C C . HIS A 1 106 ? 21.734 -17.625 -9.266 1 52.12 106 HIS A C 1
ATOM 838 O O . HIS A 1 106 ? 22.797 -17.891 -9.844 1 52.12 106 HIS A O 1
ATOM 844 N N . GLN A 1 107 ? 20.75 -17 -9.906 1 47.88 107 GLN A N 1
ATOM 845 C CA . GLN A 1 107 ? 21.141 -16.406 -11.18 1 47.88 107 GLN A CA 1
ATOM 846 C C . GLN A 1 107 ? 22.328 -15.453 -10.992 1 47.88 107 GLN A C 1
ATOM 848 O O . GLN A 1 107 ? 23.031 -15.133 -11.953 1 47.88 107 GLN A O 1
ATOM 853 N N . CYS A 1 108 ? 22.25 -14.742 -9.898 1 45.81 108 CYS A N 1
ATOM 854 C CA . CYS A 1 108 ? 23.484 -13.984 -9.688 1 45.81 108 CYS A CA 1
ATOM 855 C C . CYS A 1 108 ? 24.609 -14.906 -9.242 1 45.81 108 CYS A C 1
ATOM 857 O O . CYS A 1 108 ? 24.578 -15.438 -8.133 1 45.81 108 CYS A O 1
ATOM 859 N N . ASN A 1 109 ? 25.047 -15.766 -10.102 1 36.91 109 ASN A N 1
ATOM 860 C CA . ASN A 1 109 ? 26.156 -16.703 -9.969 1 36.91 109 ASN A CA 1
ATOM 861 C C . ASN A 1 109 ? 27.219 -16.172 -9 1 36.91 109 ASN A C 1
ATOM 863 O O . ASN A 1 109 ? 27.766 -16.938 -8.211 1 36.91 109 ASN A O 1
ATOM 867 N N . ASN A 1 110 ? 28.297 -15.344 -9.672 1 35.44 110 ASN A N 1
ATOM 868 C CA . ASN A 1 110 ? 29.688 -15.344 -9.242 1 35.44 110 ASN A CA 1
ATOM 869 C C . ASN A 1 110 ? 29.812 -14.992 -7.762 1 35.44 110 ASN A C 1
ATOM 871 O O . ASN A 1 110 ? 30.562 -15.648 -7.027 1 35.44 110 ASN A O 1
ATOM 875 N N . ASN A 1 111 ? 30.25 -13.609 -7.477 1 36.78 111 ASN A N 1
ATOM 876 C CA . ASN A 1 111 ? 30.953 -13.133 -6.293 1 36.78 111 ASN A CA 1
ATOM 877 C C . ASN A 1 111 ? 30.156 -13.391 -5.02 1 36.78 111 ASN A C 1
ATOM 879 O O . ASN A 1 111 ? 28.922 -13.32 -5.031 1 36.78 111 ASN A O 1
ATOM 883 N N . GLU A 1 112 ? 30.844 -14.062 -3.953 1 39.59 112 GLU A N 1
ATOM 884 C CA . GLU A 1 112 ? 30.766 -14.602 -2.598 1 39.59 112 GLU A CA 1
ATOM 885 C C . GLU A 1 112 ? 29.906 -13.711 -1.704 1 39.59 112 GLU A C 1
ATOM 887 O O . GLU A 1 112 ? 29.844 -13.914 -0.49 1 39.59 112 GLU A O 1
ATOM 892 N N . ARG A 1 113 ? 29.75 -12.336 -1.941 1 36.28 113 ARG A N 1
ATOM 893 C CA . ARG A 1 113 ? 29.375 -11.664 -0.705 1 36.28 113 ARG A CA 1
ATOM 894 C C . ARG A 1 113 ? 28.047 -12.195 -0.177 1 36.28 113 ARG A C 1
ATOM 896 O O . ARG A 1 113 ? 26.984 -11.914 -0.744 1 36.28 113 ARG A O 1
ATOM 903 N N . ILE A 1 114 ? 27.969 -13.547 0.058 1 41.38 114 ILE A N 1
ATOM 904 C CA . ILE A 1 114 ? 26.969 -14.047 0.991 1 41.38 114 ILE A CA 1
ATOM 905 C C . ILE A 1 114 ? 26.672 -12.992 2.055 1 41.38 114 ILE A C 1
ATOM 907 O O . ILE A 1 114 ? 27.453 -12.812 2.992 1 41.38 114 ILE A O 1
ATOM 911 N N . THR A 1 115 ? 26.797 -11.758 1.757 1 38.78 115 THR A N 1
ATOM 912 C CA . THR A 1 115 ? 26.484 -10.906 2.898 1 38.78 115 THR A CA 1
ATOM 913 C C . THR A 1 115 ? 25.312 -11.477 3.693 1 38.78 115 THR A C 1
ATOM 915 O O . THR A 1 115 ? 24.406 -12.102 3.125 1 38.78 115 THR A O 1
ATOM 918 N N . ASN A 1 116 ? 25.594 -12.102 4.824 1 39.47 116 ASN A N 1
ATOM 919 C CA . ASN A 1 116 ? 24.75 -12.422 5.969 1 39.47 116 ASN A CA 1
ATOM 920 C C . ASN A 1 116 ? 23.516 -11.531 6.02 1 39.47 116 ASN A C 1
ATOM 922 O O . ASN A 1 116 ? 23.516 -10.492 6.684 1 39.47 116 ASN A O 1
ATOM 926 N N . SER A 1 117 ? 23.156 -11.07 4.941 1 44.97 117 SER A N 1
ATOM 927 C CA . SER A 1 117 ? 21.953 -10.258 5.043 1 44.97 117 SER A CA 1
ATOM 928 C C . SER A 1 117 ? 20.859 -10.977 5.836 1 44.97 117 SER A C 1
ATOM 930 O O . SER A 1 117 ? 20.609 -12.164 5.617 1 44.97 117 SER A O 1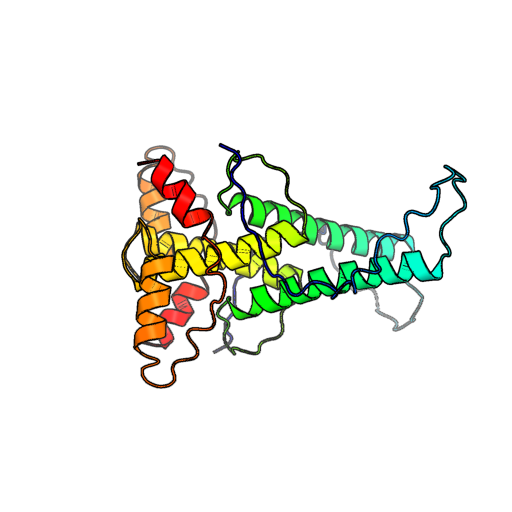
ATOM 932 N N . ARG A 1 118 ? 20.844 -10.766 7.012 1 46.66 118 ARG A N 1
ATOM 933 C CA . ARG A 1 118 ? 19.766 -11.25 7.867 1 46.66 118 ARG A CA 1
ATOM 934 C C . ARG A 1 118 ? 18.484 -11.453 7.07 1 46.66 118 ARG A C 1
ATOM 936 O O . ARG A 1 118 ? 18 -10.523 6.426 1 46.66 118 ARG A O 1
ATOM 943 N N . THR A 1 119 ? 18.406 -12.547 6.375 1 54.56 119 THR A N 1
ATOM 944 C CA . THR A 1 119 ? 17.188 -12.922 5.672 1 54.56 119 THR A CA 1
ATOM 945 C C . THR A 1 119 ? 15.961 -12.625 6.535 1 54.56 119 THR A C 1
ATOM 947 O O . THR A 1 119 ? 15.875 -13.078 7.68 1 54.56 119 THR A O 1
ATOM 950 N N . ALA A 1 120 ? 15.406 -11.516 6.406 1 62.22 120 ALA A N 1
ATOM 951 C CA . ALA A 1 120 ? 14.18 -11.211 7.141 1 62.22 120 ALA A CA 1
ATOM 952 C C . ALA A 1 120 ? 13.117 -12.273 6.895 1 62.22 120 ALA A C 1
ATOM 954 O O . ALA A 1 120 ? 12.945 -12.742 5.77 1 62.22 120 ALA A O 1
ATOM 955 N N . ILE A 1 121 ? 12.852 -13.008 7.949 1 76 121 ILE A N 1
ATOM 956 C CA . ILE A 1 121 ? 11.781 -13.992 7.902 1 76 121 ILE A CA 1
ATOM 957 C C . ILE A 1 121 ? 10.484 -13.328 7.43 1 76 121 ILE A C 1
ATOM 959 O O . ILE A 1 121 ? 10.133 -12.242 7.891 1 76 121 ILE A O 1
ATOM 963 N N . CYS A 1 122 ? 10.023 -13.922 6.348 1 85.06 122 CYS A N 1
ATOM 964 C CA . CYS A 1 122 ? 8.758 -13.398 5.859 1 85.06 122 CYS A CA 1
ATOM 965 C C . CYS A 1 122 ? 7.613 -13.773 6.797 1 85.06 122 CYS A C 1
ATOM 967 O O . CYS A 1 122 ? 7.371 -14.961 7.047 1 85.06 122 CYS A O 1
ATOM 969 N N . THR A 1 123 ? 7.031 -12.836 7.367 1 84.62 123 THR A N 1
ATOM 970 C CA . THR A 1 123 ? 5.93 -13.039 8.305 1 84.62 123 THR A CA 1
ATOM 971 C C . THR A 1 123 ? 4.758 -13.734 7.617 1 84.62 123 THR A C 1
ATOM 973 O O . THR A 1 123 ? 4.055 -14.531 8.242 1 84.62 123 THR A O 1
ATOM 976 N N .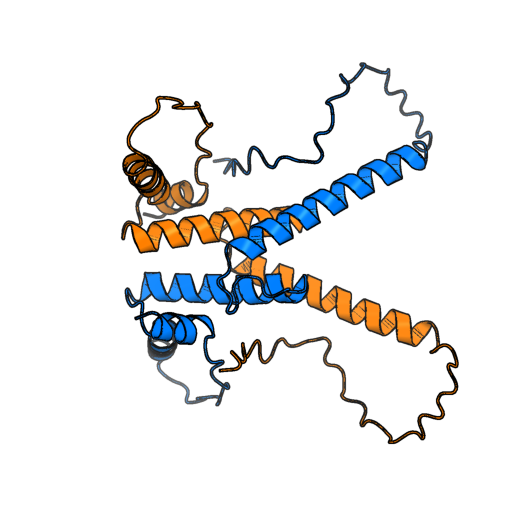 PHE A 1 124 ? 4.586 -13.539 6.387 1 89 124 PHE A N 1
ATOM 977 C CA . PHE A 1 124 ? 3.449 -14.102 5.664 1 89 124 PHE A CA 1
ATOM 978 C C . PHE A 1 124 ? 3.688 -15.57 5.34 1 89 124 PHE A C 1
ATOM 980 O O . PHE A 1 124 ? 2.744 -16.359 5.309 1 89 124 PHE A O 1
ATOM 987 N N . CYS A 1 125 ? 4.867 -15.883 5.035 1 86.88 125 CYS A N 1
ATOM 988 C CA . CYS A 1 125 ? 5.223 -17.281 4.879 1 86.88 125 CYS A CA 1
ATOM 989 C C . CYS A 1 125 ? 4.965 -18.062 6.168 1 86.88 125 CYS A C 1
ATOM 991 O O . CYS A 1 125 ? 4.508 -19.203 6.129 1 86.88 125 CYS A O 1
ATOM 993 N N . ALA A 1 126 ? 5.293 -17.516 7.246 1 82.44 126 ALA A N 1
ATOM 994 C CA . ALA A 1 126 ? 5.141 -18.172 8.547 1 82.44 126 ALA A CA 1
ATOM 995 C C . ALA A 1 126 ? 3.666 -18.359 8.891 1 82.44 126 ALA A C 1
ATOM 997 O O . ALA A 1 126 ? 3.283 -19.391 9.453 1 82.44 126 ALA A O 1
ATOM 998 N N . ASN A 1 127 ? 2.838 -17.406 8.641 1 78.94 127 ASN A N 1
ATOM 999 C CA . ASN A 1 127 ? 1.416 -17.469 8.961 1 78.94 127 ASN A CA 1
ATOM 1000 C C . ASN A 1 127 ? 0.683 -18.484 8.102 1 78.94 127 ASN A C 1
ATOM 1002 O O . ASN A 1 127 ? -0.323 -19.062 8.523 1 78.94 127 ASN A O 1
ATOM 1006 N N . ASN A 1 128 ? 1.005 -18.609 6.883 1 73.38 128 ASN A N 1
ATOM 1007 C CA . ASN A 1 128 ? 0.384 -19.578 5.992 1 73.38 128 ASN A CA 1
ATOM 1008 C C . ASN A 1 128 ? 0.608 -21.016 6.48 1 73.38 128 ASN A C 1
ATOM 1010 O O . ASN A 1 128 ? -0.232 -21.891 6.262 1 73.38 128 ASN A O 1
ATOM 1014 N N . PHE A 1 129 ? 1.617 -21.219 7.082 1 63.72 129 PHE A N 1
ATOM 1015 C CA . PHE A 1 129 ? 1.917 -22.547 7.602 1 63.72 129 PHE A CA 1
ATOM 1016 C C . PHE A 1 129 ? 0.996 -22.891 8.766 1 63.72 129 PHE A C 1
ATOM 1018 O O . PHE A 1 129 ? 0.606 -24.047 8.93 1 63.72 129 PHE A O 1
ATOM 1025 N N . ASN A 1 130 ? 0.622 -21.984 9.484 1 61.03 130 ASN A N 1
ATOM 1026 C CA . ASN A 1 130 ? -0.214 -22.266 10.641 1 61.03 130 ASN A CA 1
ATOM 1027 C C . ASN A 1 130 ? -1.65 -22.578 10.234 1 61.03 130 ASN A C 1
ATOM 1029 O O . ASN A 1 130 ? -2.426 -23.109 11.039 1 61.03 130 ASN A O 1
ATOM 1033 N N . LYS A 1 131 ? -2.014 -22.297 9.078 1 58.59 131 LYS A N 1
ATOM 1034 C CA . LYS A 1 131 ? -3.391 -22.562 8.672 1 58.59 131 LYS A CA 1
ATOM 1035 C C . LYS A 1 131 ? -3.492 -23.891 7.922 1 58.59 131 LYS A C 1
ATOM 1037 O O . LYS A 1 131 ? -4.594 -24.359 7.625 1 58.59 131 LYS A O 1
ATOM 1042 N N . SER A 1 132 ? -2.547 -24.375 7.484 1 44.88 132 SER A N 1
ATOM 1043 C CA . SER A 1 132 ? -2.584 -25.734 6.938 1 44.88 132 SER A CA 1
ATOM 1044 C C . SER A 1 132 ? -2.557 -26.781 8.047 1 44.88 132 SER A C 1
ATOM 1046 O O . SER A 1 132 ? -1.911 -26.578 9.078 1 44.88 132 SER A O 1
ATOM 1048 N N . MET B 1 1 ? 1.829 -17.281 20.719 1 22.42 1 MET B N 1
ATOM 1049 C CA . MET B 1 1 ? 2.799 -17.297 19.625 1 22.42 1 MET B CA 1
ATOM 1050 C C . MET B 1 1 ? 2.9 -15.93 18.969 1 22.42 1 MET B C 1
ATOM 1052 O O . MET B 1 1 ? 1.93 -15.445 18.375 1 22.42 1 MET B O 1
ATOM 1056 N N . GLU B 1 2 ? 3.666 -15.102 19.656 1 26.11 2 GLU B N 1
ATOM 1057 C CA . GLU B 1 2 ? 3.811 -13.664 19.422 1 26.11 2 GLU B CA 1
ATOM 1058 C C . GLU B 1 2 ? 4.34 -13.391 18.016 1 26.11 2 GLU B C 1
ATOM 1060 O O . GLU B 1 2 ? 5.367 -13.938 17.609 1 26.11 2 GLU B O 1
ATOM 1065 N N . PHE B 1 3 ? 3.531 -13.414 17.094 1 28.42 3 PHE B N 1
ATOM 1066 C CA . PHE B 1 3 ? 3.879 -13.172 15.695 1 28.42 3 PHE B CA 1
ATOM 1067 C C . PHE B 1 3 ? 4.75 -11.93 15.562 1 28.42 3 PHE B C 1
ATOM 1069 O O . PHE B 1 3 ? 4.312 -10.82 15.883 1 28.42 3 PHE B O 1
ATOM 1076 N N . TYR B 1 4 ? 6.117 -12.156 15.906 1 29.36 4 TYR B N 1
ATOM 1077 C CA . TYR B 1 4 ? 7.141 -11.141 15.711 1 29.36 4 TYR B CA 1
ATOM 1078 C C . TYR B 1 4 ? 7.238 -10.734 14.242 1 29.36 4 TYR B C 1
ATOM 1080 O O . TYR B 1 4 ? 7.516 -11.578 13.383 1 29.36 4 TYR B O 1
ATOM 1088 N N . THR B 1 5 ? 6.262 -10.172 13.719 1 36.44 5 THR B N 1
ATOM 1089 C CA . THR B 1 5 ? 6.48 -9.586 12.406 1 36.44 5 THR B CA 1
ATOM 1090 C C . THR B 1 5 ? 7.82 -8.859 12.352 1 36.44 5 THR B C 1
ATOM 1092 O O . THR B 1 5 ? 8.062 -7.938 13.133 1 36.44 5 THR B O 1
ATOM 1095 N N . ASN B 1 6 ? 8.914 -9.555 12.125 1 33.16 6 ASN B N 1
ATOM 1096 C CA . ASN B 1 6 ? 10.25 -8.969 11.992 1 33.16 6 ASN B CA 1
ATOM 1097 C C . ASN B 1 6 ? 10.258 -7.832 10.977 1 33.16 6 ASN B C 1
ATOM 1099 O O . ASN B 1 6 ? 10.352 -8.078 9.773 1 33.16 6 ASN B O 1
ATOM 1103 N N . PHE B 1 7 ? 9.352 -7.008 10.867 1 35.53 7 PHE B N 1
ATOM 1104 C CA . PHE B 1 7 ? 9.469 -5.773 10.094 1 35.53 7 PHE B CA 1
ATOM 1105 C C . PHE B 1 7 ? 10.852 -5.152 10.273 1 35.53 7 PHE B C 1
ATOM 1107 O O . PHE B 1 7 ? 11.094 -4.438 11.25 1 35.53 7 PHE B O 1
ATOM 1114 N N . ALA B 1 8 ? 12.016 -5.93 10.086 1 33.16 8 ALA B N 1
ATOM 1115 C CA . ALA B 1 8 ? 13.359 -5.555 10.523 1 33.16 8 ALA B CA 1
ATOM 1116 C C . ALA B 1 8 ? 13.734 -4.164 10.008 1 33.16 8 ALA B C 1
ATOM 1118 O O . ALA B 1 8 ? 13.758 -3.199 10.773 1 33.16 8 ALA B O 1
ATOM 1119 N N . GLN B 1 9 ? 14.93 -4.082 8.867 1 32.09 9 GLN B N 1
ATOM 1120 C CA . GLN B 1 9 ? 15.984 -3.072 8.875 1 32.09 9 GLN B CA 1
ATOM 1121 C C . GLN B 1 9 ? 15.516 -1.788 8.195 1 32.09 9 GLN B C 1
ATOM 1123 O O . GLN B 1 9 ? 15.609 -1.66 6.973 1 32.09 9 GLN B O 1
ATOM 1128 N N . MET B 1 10 ? 14.219 -1.472 8.141 1 33.97 10 MET B N 1
ATOM 1129 C CA . MET B 1 10 ? 13.969 -0.156 7.562 1 33.97 10 MET B CA 1
ATOM 1130 C C . MET B 1 10 ? 15.039 0.842 7.992 1 33.97 10 MET B C 1
ATOM 1132 O O . MET B 1 10 ? 15.273 1.025 9.188 1 33.97 10 MET B O 1
ATOM 1136 N N . GLU B 1 11 ? 15.906 1.085 7.137 1 37.72 11 GLU B N 1
ATOM 1137 C CA . GLU B 1 11 ? 16.859 2.186 7.254 1 37.72 11 GLU B CA 1
ATOM 1138 C C . GLU B 1 11 ? 16.188 3.441 7.805 1 37.72 11 GLU B C 1
ATOM 1140 O O . GLU B 1 11 ? 15.422 4.102 7.094 1 37.72 11 GLU B O 1
ATOM 1145 N N . MET B 1 12 ? 15.398 3.326 8.828 1 34.38 12 MET B N 1
ATOM 1146 C CA . MET B 1 12 ? 14.852 4.477 9.555 1 34.38 12 MET B CA 1
ATOM 1147 C C . MET B 1 12 ? 15.805 5.664 9.484 1 34.38 12 MET B C 1
ATOM 1149 O O . MET B 1 12 ? 17 5.492 9.219 1 34.38 12 MET B O 1
ATOM 1153 N N . CYS B 1 13 ? 15.305 6.863 9.727 1 41.72 13 CYS B N 1
ATOM 1154 C CA . CYS B 1 13 ? 15.984 7.977 10.383 1 41.72 13 CYS B CA 1
ATOM 1155 C C . CYS B 1 13 ? 17.109 7.473 11.266 1 41.72 13 CYS B C 1
ATOM 1157 O O . CYS B 1 13 ? 16.891 6.703 12.203 1 41.72 13 CYS B O 1
ATOM 1159 N N . THR B 1 14 ? 18.172 6.824 10.594 1 35.72 14 THR B N 1
ATOM 1160 C CA . THR B 1 14 ? 19.406 6.613 11.328 1 35.72 14 THR B CA 1
ATOM 1161 C C . THR B 1 14 ? 19.406 7.395 12.641 1 35.72 14 THR B C 1
ATOM 1163 O O . THR B 1 14 ? 19.547 8.617 12.633 1 35.72 14 THR B O 1
ATOM 1166 N N . ASN B 1 15 ? 18.547 7.266 13.43 1 33.47 15 ASN B N 1
ATOM 1167 C CA . ASN B 1 15 ? 18.766 7.617 14.836 1 33.47 15 ASN B CA 1
ATOM 1168 C C . ASN B 1 15 ? 20.141 7.191 15.312 1 33.47 15 ASN B C 1
ATOM 1170 O O . ASN B 1 15 ? 20.438 5.996 15.406 1 33.47 15 ASN B O 1
ATOM 1174 N N . SER B 1 16 ? 21.203 7.809 14.945 1 33.75 16 SER B N 1
ATOM 1175 C CA . SER B 1 16 ? 22.344 7.777 15.867 1 33.75 16 SER B CA 1
ATOM 1176 C C . SER B 1 16 ? 21.891 7.477 17.281 1 33.75 16 SER B C 1
ATOM 1178 O O . SER B 1 16 ? 21.109 8.234 17.875 1 33.75 16 SER B O 1
ATOM 1180 N N . ARG B 1 17 ? 21.781 6.285 17.594 1 33.06 17 ARG B N 1
ATOM 1181 C CA . ARG B 1 17 ? 21.625 5.844 18.984 1 33.06 17 ARG B CA 1
ATOM 1182 C C . ARG B 1 17 ? 22.438 6.715 19.922 1 33.06 17 ARG B C 1
ATOM 1184 O O . ARG B 1 17 ? 23.672 6.621 19.969 1 33.06 17 ARG B O 1
ATOM 1191 N N . ILE B 1 18 ? 22.25 7.914 20.078 1 35.44 18 ILE B N 1
ATOM 1192 C CA . ILE B 1 18 ? 22.797 8.531 21.281 1 35.44 18 ILE B CA 1
ATOM 1193 C C . ILE B 1 18 ? 22.562 7.621 22.484 1 35.44 18 ILE B C 1
ATOM 1195 O O . ILE B 1 18 ? 21.484 7.043 22.641 1 35.44 18 ILE B O 1
ATOM 1199 N N . SER B 1 19 ? 23.609 6.84 22.875 1 34.44 19 SER B N 1
ATOM 1200 C CA . SER B 1 19 ? 23.688 6.211 24.203 1 34.44 19 SER B CA 1
ATOM 1201 C C . SER B 1 19 ? 22.734 6.875 25.188 1 34.44 19 SER B C 1
ATOM 1203 O O . SER B 1 19 ? 22.688 8.102 25.281 1 34.44 19 SER B O 1
ATOM 1205 N N . PRO B 1 20 ? 21.734 6.145 25.547 1 32.94 20 PRO B N 1
ATOM 1206 C CA . PRO B 1 20 ? 20.969 6.691 26.656 1 32.94 20 PRO B CA 1
ATOM 1207 C C . PRO B 1 20 ? 21.859 7.16 27.812 1 32.94 20 PRO B C 1
ATOM 1209 O O . PRO B 1 20 ? 22.641 6.375 28.359 1 32.94 20 PRO B O 1
ATOM 1212 N N . SER B 1 21 ? 22.656 8.125 27.75 1 35 21 SER B N 1
ATOM 1213 C CA . SER B 1 21 ? 23.078 8.641 29.047 1 35 21 SER B CA 1
ATOM 1214 C C . SER B 1 21 ? 21.969 8.523 30.078 1 35 21 SER B C 1
ATOM 1216 O O . SER B 1 21 ? 20.797 8.734 29.766 1 35 21 SER B O 1
ATOM 1218 N N . GLU B 1 22 ? 22.062 7.539 31 1 37.84 22 GLU B N 1
ATOM 1219 C CA . GLU B 1 22 ? 21.344 7.402 32.281 1 37.84 22 GLU B CA 1
ATOM 1220 C C . GLU B 1 22 ? 20.953 8.766 32.812 1 37.84 22 GLU B C 1
ATOM 1222 O O . GLU B 1 22 ? 21.734 9.414 33.531 1 37.84 22 GLU B O 1
ATOM 1227 N N . SER B 1 23 ? 20.766 9.75 32.031 1 38.66 23 SER B N 1
ATOM 1228 C CA . SER B 1 23 ? 20.391 10.945 32.812 1 38.66 23 SER B CA 1
ATOM 1229 C C . SER B 1 23 ? 19.25 10.656 33.75 1 38.66 23 SER B C 1
ATOM 1231 O O . SER B 1 23 ? 18.406 9.789 33.5 1 38.66 23 SER B O 1
ATOM 1233 N N . ASP B 1 24 ? 19.5 10.742 35.094 1 39.72 24 ASP B N 1
ATOM 1234 C CA . ASP B 1 24 ? 18.562 10.922 36.188 1 39.72 24 ASP B CA 1
ATOM 1235 C C . ASP B 1 24 ? 17.281 11.602 35.719 1 39.72 24 ASP B C 1
ATOM 1237 O O . ASP B 1 24 ? 17.297 12.75 35.25 1 39.72 24 ASP B O 1
ATOM 1241 N N . SER B 1 25 ? 16.531 10.828 35 1 43.06 25 SER B N 1
ATOM 1242 C CA . SER B 1 25 ? 15.211 11.328 34.594 1 43.06 25 SER B CA 1
ATOM 1243 C C . SER B 1 25 ? 14.5 11.992 35.781 1 43.06 25 SER B C 1
ATOM 1245 O O . SER B 1 25 ? 14.023 11.312 36.688 1 43.06 25 SER B O 1
ATOM 1247 N N . SER B 1 26 ? 15.125 12.805 36.531 1 44.03 26 SER B N 1
ATOM 1248 C CA . SER B 1 26 ? 14.211 13.656 37.281 1 44.03 26 SER B CA 1
ATOM 1249 C C . SER B 1 26 ? 12.969 14 36.469 1 44.03 26 SER B C 1
ATOM 1251 O O . SER B 1 26 ? 13.062 14.234 35.25 1 44.03 26 SER B O 1
ATOM 1253 N N . ASN B 1 27 ? 11.891 13.352 36.688 1 43.62 27 ASN B N 1
ATOM 1254 C CA . ASN B 1 27 ? 10.555 13.688 36.188 1 43.62 27 ASN B CA 1
ATOM 1255 C C . ASN B 1 27 ? 10.43 15.18 35.906 1 43.62 27 ASN B C 1
ATOM 1257 O O . ASN B 1 27 ? 9.75 15.906 36.625 1 43.62 27 ASN B O 1
ATOM 1261 N N . SER B 1 28 ? 11.438 16.047 35.969 1 50.78 28 SER B N 1
ATOM 1262 C CA . SER B 1 28 ? 11.148 17.438 35.625 1 50.78 28 SER B CA 1
ATOM 1263 C C . SER B 1 28 ? 10.523 17.531 34.219 1 50.78 28 SER B C 1
ATOM 1265 O O . SER B 1 28 ? 11.086 17.031 33.25 1 50.78 28 SER B O 1
ATOM 1267 N N . THR B 1 29 ? 9.234 17.359 34.062 1 53.47 29 THR B N 1
ATOM 1268 C CA . THR B 1 29 ? 8.383 17.625 32.906 1 53.47 29 THR B CA 1
ATOM 1269 C C . THR B 1 29 ? 8.953 18.781 32.062 1 53.47 29 THR B C 1
ATOM 1271 O O . THR B 1 29 ? 8.211 19.625 31.578 1 53.47 29 THR B O 1
ATOM 1274 N N . ALA B 1 30 ? 10.156 19.234 32.281 1 63.91 30 ALA B N 1
ATOM 1275 C CA . ALA B 1 30 ? 10.594 20.359 31.469 1 63.91 30 ALA B CA 1
ATOM 1276 C C . ALA B 1 30 ? 10.398 20.078 29.984 1 63.91 30 ALA B C 1
ATOM 1278 O O . ALA B 1 30 ? 10.641 18.953 29.516 1 63.91 30 ALA B O 1
ATOM 1279 N N . ALA B 1 31 ? 9.602 20.922 29.438 1 73.38 31 ALA B N 1
ATOM 1280 C CA . ALA B 1 31 ? 9.25 20.891 28.016 1 73.38 31 ALA B CA 1
ATOM 1281 C C . ALA B 1 31 ? 10.492 20.734 27.156 1 73.38 31 ALA B C 1
ATOM 1283 O O . ALA B 1 31 ? 11.492 21.422 27.359 1 73.38 31 ALA B O 1
ATOM 1284 N N . LYS B 1 32 ? 10.773 19.5 26.578 1 76 32 LYS B N 1
ATOM 1285 C CA . LYS B 1 32 ? 11.867 19.328 25.625 1 76 32 LYS B CA 1
ATOM 1286 C C . LYS B 1 32 ? 11.961 20.531 24.672 1 76 32 LYS B C 1
ATOM 1288 O O . LYS B 1 32 ? 10.945 21.125 24.312 1 76 32 LYS B O 1
ATOM 1293 N N . PRO B 1 33 ? 13.227 20.953 24.469 1 90 33 PRO B N 1
ATOM 1294 C CA . PRO B 1 33 ? 13.375 22.062 23.531 1 90 33 PRO B CA 1
ATOM 1295 C C . PRO B 1 33 ? 12.648 21.828 22.219 1 90 33 PRO B C 1
ATOM 1297 O O . PRO B 1 33 ? 12.633 20.703 21.703 1 90 33 PRO B O 1
ATOM 1300 N N . ARG B 1 34 ? 11.977 22.875 21.797 1 93.38 34 ARG B N 1
ATOM 1301 C CA . ARG B 1 34 ? 11.148 22.859 20.594 1 93.38 34 ARG B CA 1
ATOM 1302 C C . ARG B 1 34 ? 11.914 22.281 19.406 1 93.38 34 ARG B C 1
ATOM 1304 O O . ARG B 1 34 ? 11.359 21.531 18.609 1 93.38 34 ARG B O 1
ATOM 1311 N N . HIS B 1 35 ? 13.227 22.609 19.234 1 94 35 HIS B N 1
ATOM 1312 C CA . HIS B 1 35 ? 14.016 22.172 18.078 1 94 35 HIS B CA 1
ATOM 1313 C C . HIS B 1 35 ? 14.172 20.656 18.062 1 94 35 HIS B C 1
ATOM 1315 O O . HIS B 1 35 ? 14.195 20.047 17 1 94 35 HIS B O 1
ATOM 1321 N N . VAL B 1 36 ? 14.289 20.062 19.156 1 93.56 36 VAL B N 1
ATOM 1322 C CA . VAL B 1 36 ? 14.438 18.625 19.25 1 93.56 36 VAL B CA 1
ATOM 1323 C C . VAL B 1 36 ? 13.133 17.938 18.844 1 93.56 36 VAL B C 1
ATOM 1325 O O . VAL B 1 36 ? 13.148 16.953 18.109 1 93.56 36 VAL B O 1
ATOM 1328 N N . VAL B 1 37 ? 12.031 18.469 19.375 1 94.38 37 VAL B N 1
ATOM 1329 C CA . VAL B 1 37 ? 10.727 17.922 19.031 1 94.38 37 VAL B CA 1
ATOM 1330 C C . VAL B 1 37 ? 10.492 18 17.531 1 94.38 37 VAL B C 1
ATOM 1332 O O . VAL B 1 37 ? 10.039 17.031 16.906 1 94.38 37 VAL B O 1
ATOM 1335 N N . ASN B 1 38 ? 10.781 19.109 16.984 1 95.12 38 ASN B N 1
ATOM 1336 C CA . ASN B 1 38 ? 10.641 19.312 15.539 1 95.12 38 ASN B CA 1
ATOM 1337 C C . ASN B 1 38 ? 11.492 18.344 14.742 1 95.12 38 ASN B C 1
ATOM 1339 O O . ASN B 1 38 ? 11.062 17.844 13.695 1 95.12 38 ASN B O 1
ATOM 1343 N N . ALA B 1 39 ? 12.68 18.141 15.258 1 96.25 39 ALA B N 1
ATOM 1344 C CA . ALA B 1 39 ? 13.578 17.219 14.57 1 96.25 39 ALA B CA 1
ATOM 1345 C C . ALA B 1 39 ? 13.016 15.797 14.555 1 96.25 39 ALA B C 1
ATOM 1347 O O . ALA B 1 39 ? 13.141 15.086 13.555 1 96.25 39 ALA B O 1
ATOM 1348 N N . ARG B 1 40 ? 12.469 15.406 15.641 1 96.31 40 ARG B N 1
ATOM 1349 C CA . ARG B 1 40 ? 11.875 14.078 15.719 1 96.31 40 ARG B CA 1
ATOM 1350 C C . ARG B 1 40 ? 10.734 13.922 14.727 1 96.31 40 ARG B C 1
ATOM 1352 O O . ARG B 1 40 ? 10.625 12.898 14.047 1 96.31 40 ARG B O 1
ATOM 1359 N N . GLU B 1 41 ? 9.961 15.008 14.664 1 95.75 41 GLU B N 1
ATOM 1360 C CA . GLU B 1 41 ? 8.828 14.961 13.742 1 95.75 41 GLU B CA 1
ATOM 1361 C C . GLU B 1 41 ? 9.305 14.945 12.289 1 95.75 41 GLU B C 1
ATOM 1363 O O . GLU B 1 41 ? 8.711 14.281 11.438 1 95.75 41 GLU B O 1
ATOM 1368 N N . ARG B 1 42 ? 10.336 15.625 12.023 1 97.06 42 ARG B N 1
ATOM 1369 C CA . ARG B 1 42 ? 10.898 15.633 10.68 1 97.06 42 ARG B CA 1
ATOM 1370 C C . ARG B 1 42 ? 11.383 14.242 10.289 1 97.06 42 ARG B C 1
ATOM 1372 O O . ARG B 1 42 ? 11.156 13.797 9.156 1 97.06 42 ARG B O 1
ATOM 1379 N N . CYS B 1 43 ? 11.969 13.609 11.227 1 96.88 43 CYS B N 1
ATOM 1380 C CA . CYS B 1 43 ? 12.445 12.25 10.992 1 96.88 43 CYS B CA 1
ATOM 1381 C C . CYS B 1 43 ? 11.281 11.305 10.719 1 96.88 43 CYS B C 1
ATOM 1383 O O . CYS B 1 43 ? 11.344 10.477 9.812 1 96.88 43 CYS B O 1
ATOM 1385 N N . ARG B 1 44 ? 10.312 11.383 11.516 1 96.19 44 ARG B N 1
ATOM 1386 C CA . ARG B 1 44 ? 9.133 10.539 11.359 1 96.19 44 ARG B CA 1
ATOM 1387 C C . ARG B 1 44 ? 8.5 10.734 9.992 1 96.19 44 ARG B C 1
ATOM 1389 O O . ARG B 1 44 ? 8.156 9.758 9.312 1 96.19 44 ARG B O 1
ATOM 1396 N N . THR B 1 45 ? 8.336 11.969 9.562 1 96.81 45 THR B N 1
ATOM 1397 C CA . THR B 1 45 ? 7.754 12.289 8.266 1 96.81 45 THR B CA 1
ATOM 1398 C C . THR B 1 45 ? 8.602 11.711 7.129 1 96.81 45 THR B C 1
ATOM 1400 O O . THR B 1 45 ? 8.062 11.195 6.152 1 96.81 45 THR B O 1
ATOM 1403 N N . GLN B 1 46 ? 9.867 11.828 7.277 1 97.75 46 GLN B N 1
ATOM 1404 C CA . GLN B 1 46 ? 10.773 11.305 6.262 1 97.75 46 GLN B CA 1
ATOM 1405 C C . GLN B 1 46 ? 10.648 9.789 6.133 1 97.75 46 GLN B C 1
ATOM 1407 O O . GLN B 1 46 ? 10.688 9.25 5.027 1 97.75 46 GLN B O 1
ATOM 1412 N N . SER B 1 47 ? 10.547 9.141 7.246 1 98.06 47 SER B N 1
ATOM 1413 C CA . SER B 1 47 ? 10.391 7.691 7.234 1 98.06 47 SER B CA 1
ATOM 1414 C C . SER B 1 47 ? 9.125 7.281 6.488 1 98.06 47 SER B C 1
ATOM 1416 O O . SER B 1 47 ? 9.141 6.332 5.703 1 98.06 47 SER B O 1
ATOM 1418 N N . VAL B 1 48 ? 8.094 7.988 6.711 1 98.19 48 VAL B N 1
ATOM 1419 C CA . VAL B 1 48 ? 6.82 7.691 6.059 1 98.19 48 VAL B CA 1
ATOM 1420 C C . VAL B 1 48 ? 6.945 7.922 4.555 1 98.19 48 VAL B C 1
ATOM 1422 O O . VAL B 1 48 ? 6.488 7.105 3.754 1 98.19 48 VAL B O 1
ATOM 1425 N N . ASN B 1 49 ? 7.559 9.008 4.207 1 97.69 49 ASN B N 1
ATOM 1426 C CA . ASN B 1 49 ? 7.766 9.312 2.795 1 97.69 49 ASN B CA 1
ATOM 1427 C C . ASN B 1 49 ? 8.617 8.25 2.107 1 97.69 49 ASN B C 1
ATOM 1429 O O . ASN B 1 49 ? 8.328 7.855 0.977 1 97.69 49 ASN B O 1
ATOM 1433 N N . SER B 1 50 ? 9.617 7.867 2.807 1 98.25 50 SER B N 1
ATOM 1434 C CA . SER B 1 50 ? 10.453 6.797 2.27 1 98.25 50 SER B CA 1
ATOM 1435 C C . SER B 1 50 ? 9.641 5.523 2.047 1 98.25 50 SER B C 1
ATOM 1437 O O . SER B 1 50 ? 9.828 4.832 1.045 1 98.25 50 SER B O 1
ATOM 1439 N N . ALA B 1 51 ? 8.789 5.262 2.949 1 98.19 51 ALA B N 1
ATOM 1440 C CA . ALA B 1 51 ? 7.961 4.062 2.838 1 98.19 51 ALA B CA 1
ATOM 1441 C C . ALA B 1 51 ? 6.996 4.172 1.66 1 98.19 51 ALA B C 1
ATOM 1443 O O . ALA B 1 51 ? 6.773 3.193 0.94 1 98.19 51 ALA B O 1
ATOM 1444 N N . PHE B 1 52 ? 6.48 5.277 1.396 1 98.31 52 PHE B N 1
ATOM 1445 C CA . PHE B 1 52 ? 5.652 5.516 0.222 1 98.31 52 PHE B CA 1
ATOM 1446 C C . PHE B 1 52 ? 6.445 5.281 -1.058 1 98.31 52 PHE B C 1
ATOM 1448 O O . PHE B 1 52 ? 5.957 4.633 -1.987 1 98.31 52 PHE B O 1
ATOM 1455 N N . ASN B 1 53 ? 7.594 5.863 -1.051 1 97.56 53 ASN B N 1
ATOM 1456 C CA . ASN B 1 53 ? 8.43 5.73 -2.238 1 97.56 53 ASN B CA 1
ATOM 1457 C C . ASN B 1 53 ? 8.758 4.27 -2.529 1 97.56 53 ASN B C 1
ATOM 1459 O O . ASN B 1 53 ? 8.727 3.84 -3.686 1 97.56 53 ASN B O 1
ATOM 1463 N N . THR B 1 54 ? 9.109 3.551 -1.518 1 97.19 54 THR B N 1
ATOM 1464 C CA . THR B 1 54 ? 9.414 2.131 -1.672 1 97.19 54 THR B CA 1
ATOM 1465 C C . THR B 1 54 ? 8.195 1.371 -2.191 1 97.19 54 THR B C 1
ATOM 1467 O O . THR B 1 54 ? 8.312 0.556 -3.107 1 97.19 54 THR B O 1
ATOM 1470 N N . LEU B 1 55 ? 7.043 1.654 -1.655 1 97.38 55 LEU B N 1
ATOM 1471 C CA . LEU B 1 55 ? 5.812 1.007 -2.098 1 97.38 55 LEU B CA 1
ATOM 1472 C C . LEU B 1 55 ? 5.52 1.334 -3.559 1 97.38 55 LEU B C 1
ATOM 1474 O O . LEU B 1 55 ? 5.113 0.459 -4.324 1 97.38 55 LEU B O 1
ATOM 1478 N N . ARG B 1 56 ? 5.793 2.502 -3.92 1 96.94 56 ARG B N 1
ATOM 1479 C CA . ARG B 1 56 ? 5.555 2.967 -5.281 1 96.94 56 ARG B CA 1
ATOM 1480 C C . ARG B 1 56 ? 6.352 2.148 -6.289 1 96.94 56 ARG B C 1
ATOM 1482 O O . ARG B 1 56 ? 5.887 1.894 -7.402 1 96.94 56 ARG B O 1
ATOM 1489 N N . THR B 1 57 ? 7.492 1.774 -5.93 1 95.69 57 THR B N 1
ATOM 1490 C CA . THR B 1 57 ? 8.383 1.082 -6.855 1 95.69 57 THR B CA 1
ATOM 1491 C C . THR B 1 57 ? 7.879 -0.329 -7.137 1 95.69 57 THR B C 1
ATOM 1493 O O . THR B 1 57 ? 8.289 -0.956 -8.117 1 95.69 57 THR B O 1
ATOM 1496 N N . LEU B 1 58 ? 7.035 -0.895 -6.324 1 94.62 58 LEU B N 1
ATOM 1497 C CA . LEU B 1 58 ? 6.543 -2.26 -6.477 1 94.62 58 LEU B CA 1
ATOM 1498 C C . LEU B 1 58 ? 5.309 -2.297 -7.375 1 94.62 58 LEU B C 1
ATOM 1500 O O . LEU B 1 58 ? 4.895 -3.367 -7.828 1 94.62 58 LEU B O 1
ATOM 1504 N N . ILE B 1 59 ? 4.738 -1.141 -7.59 1 94.31 59 ILE B N 1
ATOM 1505 C CA . ILE B 1 59 ? 3.5 -1.065 -8.359 1 94.31 59 ILE B CA 1
ATOM 1506 C C . ILE B 1 59 ? 3.82 -0.785 -9.828 1 94.31 59 ILE B C 1
ATOM 1508 O O . ILE B 1 59 ? 4.391 0.259 -10.156 1 94.31 59 ILE B O 1
ATOM 1512 N N . PRO B 1 60 ? 3.391 -1.709 -10.641 1 92.88 60 PRO B N 1
ATOM 1513 C CA . PRO B 1 60 ? 3.643 -1.455 -12.062 1 92.88 60 PRO B CA 1
ATOM 1514 C C . PRO B 1 60 ? 2.789 -0.317 -12.617 1 92.88 60 PRO B C 1
ATOM 1516 O O . PRO B 1 60 ? 1.589 -0.251 -12.344 1 92.88 60 PRO B O 1
ATOM 1519 N N . THR B 1 61 ? 3.449 0.573 -13.172 1 90.06 61 THR B N 1
ATOM 1520 C CA . THR B 1 61 ? 2.762 1.675 -13.836 1 90.06 61 THR B CA 1
ATOM 1521 C C . THR B 1 61 ? 3.301 1.877 -15.25 1 90.06 61 THR B C 1
ATOM 1523 O O . THR B 1 61 ? 4.395 1.413 -15.57 1 90.06 61 THR B O 1
ATOM 1526 N N . GLU B 1 62 ? 2.484 2.412 -16.141 1 87 62 GLU B N 1
ATOM 1527 C CA . GLU B 1 62 ? 2.891 2.744 -17.5 1 87 62 GLU B CA 1
ATOM 1528 C C . GLU B 1 62 ? 2.619 4.211 -17.812 1 87 62 GLU B C 1
ATOM 1530 O O . GLU B 1 62 ? 1.465 4.641 -17.859 1 87 62 GLU B O 1
ATOM 1535 N N . PRO B 1 63 ? 3.678 5.102 -18.016 1 89.38 63 PRO B N 1
ATOM 1536 C CA . PRO B 1 63 ? 5.09 4.727 -17.922 1 89.38 63 PRO B CA 1
ATOM 1537 C C . PRO B 1 63 ? 5.531 4.398 -16.5 1 89.38 63 PRO B C 1
ATOM 1539 O O . PRO B 1 63 ? 4.816 4.711 -15.547 1 89.38 63 PRO B O 1
ATOM 1542 N N . TYR B 1 64 ? 6.691 3.736 -16.406 1 86.69 64 TYR B N 1
ATOM 1543 C CA . TYR B 1 64 ? 7.199 3.246 -15.125 1 86.69 64 TYR B CA 1
ATOM 1544 C C . TYR B 1 64 ? 7.488 4.402 -14.172 1 86.69 64 TYR B C 1
ATOM 1546 O O . TYR B 1 64 ? 7.309 4.273 -12.961 1 86.69 64 TYR B O 1
ATOM 1554 N N . ASP B 1 65 ? 7.918 5.551 -14.625 1 88.5 65 ASP B N 1
ATOM 1555 C CA . ASP B 1 65 ? 8.352 6.66 -13.789 1 88.5 65 ASP B CA 1
ATOM 1556 C C . ASP B 1 65 ? 7.23 7.672 -13.586 1 88.5 65 ASP B C 1
ATOM 1558 O O . ASP B 1 65 ? 7.477 8.812 -13.172 1 88.5 65 ASP B O 1
ATOM 1562 N N . ARG B 1 66 ? 6.062 7.266 -13.859 1 91.5 66 ARG B N 1
ATOM 1563 C CA . ARG B 1 66 ? 4.918 8.148 -13.648 1 91.5 66 ARG B CA 1
ATOM 1564 C C . ARG B 1 66 ? 4.848 8.609 -12.195 1 91.5 66 ARG B C 1
ATOM 1566 O O . ARG B 1 66 ? 4.949 7.797 -11.273 1 91.5 66 ARG B O 1
ATOM 1573 N N . LYS B 1 67 ? 4.699 9.875 -11.992 1 94.12 67 LYS B N 1
ATOM 1574 C CA . LYS B 1 67 ? 4.57 10.414 -10.641 1 94.12 67 LYS B CA 1
ATOM 1575 C C . LYS B 1 67 ? 3.186 10.141 -10.062 1 94.12 67 LYS B C 1
ATOM 1577 O O . LYS B 1 67 ? 2.176 10.312 -10.758 1 94.12 67 LYS B O 1
ATOM 1582 N N . LEU B 1 68 ? 3.135 9.68 -8.922 1 96.19 68 LEU B N 1
ATOM 1583 C CA . LEU B 1 68 ? 1.89 9.383 -8.219 1 96.19 68 LEU B CA 1
ATOM 1584 C C . LEU B 1 68 ? 1.812 10.148 -6.906 1 96.19 68 LEU B C 1
ATOM 1586 O O . LEU B 1 68 ? 2.826 10.336 -6.23 1 96.19 68 LEU B O 1
ATOM 1590 N N . SER B 1 69 ? 0.584 10.602 -6.551 1 97.19 69 SER B N 1
ATOM 1591 C CA . SER B 1 69 ? 0.357 11.156 -5.223 1 97.19 69 SER B CA 1
ATOM 1592 C C . SER B 1 69 ? 0.288 10.062 -4.168 1 97.19 69 SER B C 1
ATOM 1594 O O . SER B 1 69 ? 0.193 8.875 -4.5 1 97.19 69 SER B O 1
ATOM 1596 N N . LYS B 1 70 ? 0.319 10.555 -2.934 1 97.56 70 LYS B N 1
ATOM 1597 C CA . LYS B 1 70 ? 0.25 9.594 -1.839 1 97.56 70 LYS B CA 1
ATOM 1598 C C . LYS B 1 70 ? -1.049 8.789 -1.89 1 97.56 70 LYS B C 1
ATOM 1600 O O . LYS B 1 70 ? -1.044 7.578 -1.684 1 97.56 70 LYS B O 1
ATOM 1605 N N . ILE B 1 71 ? -2.109 9.492 -2.109 1 97.62 71 ILE B N 1
ATOM 1606 C CA . ILE B 1 71 ? -3.404 8.82 -2.152 1 97.62 71 ILE B CA 1
ATOM 1607 C C . ILE B 1 71 ? -3.453 7.871 -3.348 1 97.62 71 ILE B C 1
ATOM 1609 O O . ILE B 1 71 ? -4.039 6.789 -3.266 1 97.62 71 ILE B O 1
ATOM 1613 N N . GLU B 1 72 ? -2.871 8.305 -4.449 1 97 72 GLU B N 1
ATOM 1614 C CA . GLU B 1 72 ? -2.818 7.449 -5.629 1 97 72 GLU B CA 1
ATOM 1615 C C . GLU B 1 72 ? -2.016 6.18 -5.355 1 97 72 GLU B C 1
ATOM 1617 O O . GLU B 1 72 ? -2.412 5.09 -5.766 1 97 72 GLU B O 1
ATOM 1622 N N . ILE B 1 73 ? -0.941 6.262 -4.668 1 98.12 73 ILE B N 1
ATOM 1623 C CA . ILE B 1 73 ? -0.113 5.105 -4.332 1 98.12 73 ILE B CA 1
ATOM 1624 C C . ILE B 1 73 ? -0.917 4.125 -3.486 1 98.12 73 ILE B C 1
ATOM 1626 O O . ILE B 1 73 ? -0.912 2.918 -3.75 1 98.12 73 ILE B O 1
ATOM 1630 N N . LEU B 1 74 ? -1.6 4.582 -2.57 1 98.56 74 LEU B N 1
ATOM 1631 C CA . LEU B 1 74 ? -2.402 3.746 -1.686 1 98.56 74 LEU B CA 1
ATOM 1632 C C . LEU B 1 74 ? -3.49 3.018 -2.469 1 98.56 74 LEU B C 1
ATOM 1634 O O . LEU B 1 74 ? -3.68 1.811 -2.299 1 98.56 74 LEU B O 1
ATOM 1638 N N . ARG B 1 75 ? -4.133 3.723 -3.273 1 96.56 75 ARG B N 1
ATOM 1639 C CA . ARG B 1 75 ? -5.234 3.16 -4.047 1 96.56 75 ARG B CA 1
ATOM 1640 C C . ARG B 1 75 ? -4.723 2.156 -5.074 1 96.56 75 ARG B C 1
ATOM 1642 O O . ARG B 1 75 ? -5.316 1.089 -5.254 1 96.56 75 ARG B O 1
ATOM 1649 N N . LEU B 1 76 ? -3.631 2.506 -5.738 1 96.69 76 LEU B N 1
ATOM 1650 C CA . LEU B 1 76 ? -3.043 1.585 -6.707 1 96.69 76 LEU B CA 1
ATOM 1651 C C . LEU B 1 76 ? -2.5 0.341 -6.012 1 96.69 76 LEU B C 1
ATOM 1653 O O . LEU B 1 76 ? -2.617 -0.769 -6.535 1 96.69 76 LEU B O 1
ATOM 1657 N N . ALA B 1 77 ? -1.921 0.593 -4.824 1 97.44 77 ALA B N 1
ATOM 1658 C CA . ALA B 1 77 ? -1.424 -0.549 -4.062 1 97.44 77 ALA B CA 1
ATOM 1659 C C . ALA B 1 77 ? -2.555 -1.518 -3.725 1 97.44 77 ALA B C 1
ATOM 1661 O O . ALA B 1 77 ? -2.404 -2.732 -3.873 1 97.44 77 ALA B O 1
ATOM 1662 N N . LYS B 1 78 ? -3.65 -1.004 -3.268 1 97 78 LYS B N 1
ATOM 1663 C CA . LYS B 1 78 ? -4.824 -1.823 -2.977 1 97 78 LYS B CA 1
ATOM 1664 C C . LYS B 1 78 ? -5.266 -2.607 -4.207 1 97 78 LYS B C 1
ATOM 1666 O O . LYS B 1 78 ? -5.527 -3.809 -4.125 1 97 78 LYS B O 1
ATOM 1671 N N . SER B 1 79 ? -5.395 -1.925 -5.301 1 95.25 79 SER B N 1
ATOM 1672 C CA . SER B 1 79 ? -5.832 -2.553 -6.543 1 95.25 79 SER B CA 1
ATOM 1673 C C . SER B 1 79 ? -4.836 -3.605 -7.012 1 95.25 79 SER B C 1
ATOM 1675 O O . SER B 1 79 ? -5.227 -4.66 -7.52 1 95.25 79 SER B O 1
ATOM 1677 N N . TYR B 1 80 ? -3.582 -3.342 -6.828 1 95.38 80 TYR B N 1
ATOM 1678 C CA . TYR B 1 80 ? -2.535 -4.266 -7.25 1 95.38 80 TYR B CA 1
ATOM 1679 C C . TYR B 1 80 ? -2.545 -5.527 -6.398 1 95.38 80 TYR B C 1
ATOM 1681 O O . TYR B 1 80 ? -2.404 -6.637 -6.922 1 95.38 80 TYR B O 1
ATOM 1689 N N . ILE B 1 81 ? -2.664 -5.328 -5.168 1 95.94 81 ILE B N 1
ATOM 1690 C CA . ILE B 1 81 ? -2.752 -6.48 -4.277 1 95.94 81 ILE B CA 1
ATOM 1691 C C . ILE B 1 81 ? -3.941 -7.352 -4.68 1 95.94 81 ILE B C 1
ATOM 1693 O O . ILE B 1 81 ? -3.82 -8.578 -4.766 1 95.94 81 ILE B O 1
ATOM 16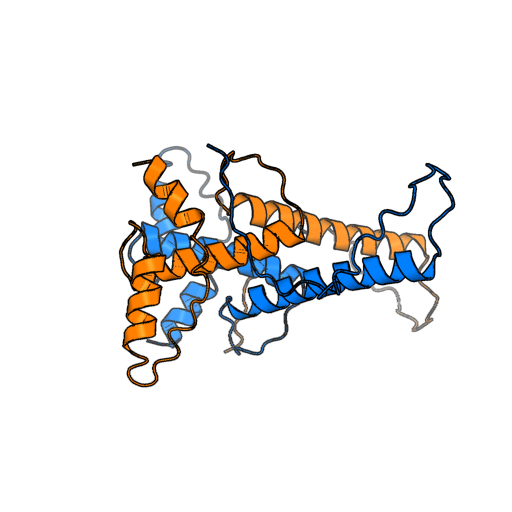97 N N . ALA B 1 82 ? -5.098 -6.75 -4.969 1 93 82 ALA B N 1
ATOM 1698 C CA . ALA B 1 82 ? -6.281 -7.48 -5.414 1 93 82 ALA B CA 1
ATOM 1699 C C . ALA B 1 82 ? -6.004 -8.234 -6.715 1 93 82 ALA B C 1
ATOM 1701 O O . ALA B 1 82 ? -6.453 -9.367 -6.891 1 93 82 ALA B O 1
ATOM 1702 N N . HIS B 1 83 ? -5.285 -7.633 -7.547 1 92.5 83 HIS B N 1
ATOM 1703 C CA . HIS B 1 83 ? -4.918 -8.258 -8.812 1 92.5 83 HIS B CA 1
ATOM 1704 C C . HIS B 1 83 ? -4.023 -9.477 -8.586 1 92.5 83 HIS B C 1
ATOM 1706 O O . HIS B 1 83 ? -4.25 -10.539 -9.172 1 92.5 83 HIS B O 1
ATOM 1712 N N . LEU B 1 84 ? -2.955 -9.305 -7.816 1 94.56 84 LEU B N 1
ATOM 1713 C CA . LEU B 1 84 ? -2.039 -10.398 -7.523 1 94.56 84 LEU B CA 1
ATOM 1714 C C . LEU B 1 84 ? -2.781 -11.57 -6.887 1 94.56 84 LEU B C 1
ATOM 1716 O O . LEU B 1 84 ? -2.516 -12.734 -7.211 1 94.56 84 LEU B O 1
ATOM 1720 N N . ASP B 1 85 ? -3.709 -11.211 -6.039 1 93.12 85 ASP B N 1
ATOM 1721 C CA . ASP B 1 85 ? -4.523 -12.25 -5.41 1 93.12 85 ASP B CA 1
ATOM 1722 C C . ASP B 1 85 ? -5.34 -13.008 -6.453 1 93.12 85 ASP B C 1
ATOM 1724 O O . ASP B 1 85 ? -5.449 -14.234 -6.387 1 93.12 85 ASP B O 1
ATOM 1728 N N . ALA B 1 86 ? -5.914 -12.273 -7.316 1 91.56 86 ALA B N 1
ATOM 1729 C CA . ALA B 1 86 ? -6.691 -12.898 -8.391 1 91.56 86 ALA B CA 1
ATOM 1730 C C . ALA B 1 86 ? -5.824 -13.828 -9.227 1 91.56 86 ALA B C 1
ATOM 1732 O O . ALA B 1 86 ? -6.262 -14.914 -9.609 1 91.56 86 ALA B O 1
ATO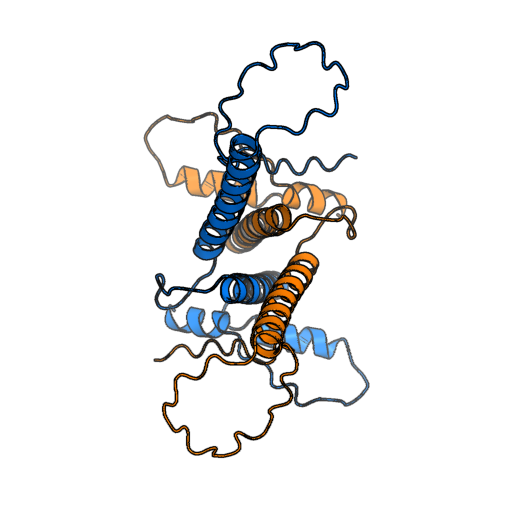M 1733 N N . VAL B 1 87 ? -4.637 -13.406 -9.523 1 93.38 87 VAL B N 1
ATOM 1734 C CA . VAL B 1 87 ? -3.707 -14.219 -10.297 1 93.38 87 VAL B CA 1
ATOM 1735 C C . VAL B 1 87 ? -3.42 -15.523 -9.555 1 93.38 87 VAL B C 1
ATOM 1737 O O . VAL B 1 87 ? -3.43 -16.594 -10.148 1 93.38 87 VAL B O 1
ATOM 1740 N N . ILE B 1 88 ? -3.199 -15.43 -8.281 1 93.19 88 ILE B N 1
ATOM 1741 C CA . ILE B 1 88 ? -2.842 -16.578 -7.461 1 93.19 88 ILE B CA 1
ATOM 1742 C C . ILE B 1 88 ? -4.023 -17.547 -7.387 1 93.19 88 ILE B C 1
ATOM 1744 O O . ILE B 1 88 ? -3.852 -18.75 -7.543 1 93.19 88 ILE B O 1
ATOM 1748 N N . VAL B 1 89 ? -5.172 -17.062 -7.211 1 90.44 89 VAL B N 1
ATOM 1749 C CA . VAL B 1 89 ? -6.359 -17.891 -6.992 1 90.44 89 VAL B CA 1
ATOM 1750 C C . VAL B 1 89 ? -6.77 -18.562 -8.297 1 90.44 89 VAL B C 1
ATOM 1752 O O . VAL B 1 89 ? -7.141 -19.734 -8.305 1 90.44 89 VAL B O 1
ATOM 1755 N N . THR B 1 90 ? -6.715 -17.844 -9.336 1 90.5 90 THR B N 1
ATOM 1756 C CA . THR B 1 90 ? -7.18 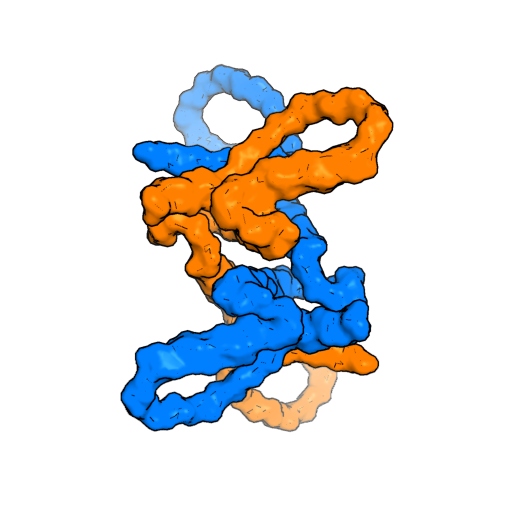-18.359 -10.617 1 90.5 90 THR B CA 1
ATOM 1757 C C . THR B 1 90 ? -6.082 -19.172 -11.312 1 90.5 90 THR B C 1
ATOM 1759 O O . THR B 1 90 ? -6.363 -20 -12.172 1 90.5 90 THR B O 1
ATOM 1762 N N . GLY B 1 91 ? -4.84 -18.844 -11.008 1 89.19 91 GLY B N 1
ATOM 1763 C CA . GLY B 1 91 ? -3.719 -19.453 -11.711 1 89.19 91 GLY B CA 1
ATOM 1764 C C . GLY B 1 91 ? -3.549 -18.922 -13.125 1 89.19 91 GLY B C 1
ATOM 1765 O O . GLY B 1 91 ? -2.885 -19.562 -13.945 1 89.19 91 GLY B O 1
ATOM 1766 N N . ASN B 1 92 ? -4.23 -17.906 -13.422 1 84.38 92 ASN B N 1
ATOM 1767 C CA . ASN B 1 92 ? -4.223 -17.297 -14.742 1 84.38 92 ASN B CA 1
ATOM 1768 C C . ASN B 1 92 ? -3.639 -15.891 -14.711 1 84.38 92 ASN B C 1
ATOM 1770 O O . ASN B 1 92 ? -3.969 -15.094 -13.828 1 84.38 92 ASN B O 1
ATOM 1774 N N . ASN B 1 93 ? -2.777 -15.734 -15.68 1 82.88 93 ASN B N 1
ATOM 1775 C CA . ASN B 1 93 ? -2.17 -14.406 -15.75 1 82.88 93 ASN B CA 1
ATOM 1776 C C . ASN B 1 93 ? -2.879 -13.523 -16.766 1 82.88 93 ASN B C 1
ATOM 1778 O O . ASN B 1 93 ? -2.615 -12.32 -16.844 1 82.88 93 ASN B O 1
ATOM 1782 N N . GLU B 1 94 ? -3.693 -14.312 -17.562 1 82.69 94 GLU B N 1
ATOM 1783 C CA . GLU B 1 94 ? -4.461 -13.57 -18.562 1 82.69 94 GLU B CA 1
ATOM 1784 C C . GLU B 1 94 ? -5.828 -13.172 -18.016 1 82.69 94 GLU B C 1
ATOM 1786 O O . GLU B 1 94 ? -6.707 -14.023 -17.844 1 82.69 94 GLU B O 1
ATOM 1791 N N . LYS B 1 95 ? -6.078 -11.969 -17.656 1 84.94 95 LYS B N 1
ATOM 1792 C CA . LYS B 1 95 ? -7.281 -11.328 -17.125 1 84.94 95 LYS B CA 1
ATOM 1793 C C . LYS B 1 95 ? -7.793 -12.047 -15.883 1 84.94 95 LYS B C 1
ATOM 1795 O O . LYS B 1 95 ? -8.969 -12.398 -15.805 1 84.94 95 LYS B O 1
ATOM 1800 N N . PRO B 1 96 ? -7.039 -12.312 -14.961 1 88.12 96 PRO B N 1
ATOM 1801 C CA . PRO B 1 96 ? -7.426 -13.039 -13.75 1 88.12 96 PRO B CA 1
ATOM 1802 C C . PRO B 1 96 ? -8.547 -12.352 -12.984 1 88.12 96 PRO B C 1
ATOM 1804 O O . PRO B 1 96 ? -9.398 -13.023 -12.391 1 88.12 96 PRO B O 1
ATOM 1807 N N . CYS B 1 97 ? -8.594 -11.047 -13.07 1 86.56 97 CYS B N 1
ATOM 1808 C CA . CYS B 1 97 ? -9.57 -10.297 -12.289 1 86.56 97 CYS B CA 1
ATOM 1809 C C . CYS B 1 97 ? -10.984 -10.547 -12.797 1 86.56 97 CYS B C 1
ATOM 1811 O O . CYS B 1 97 ? -11.93 -10.633 -12.008 1 86.56 97 CYS B O 1
ATOM 1813 N N . SER B 1 98 ? -11.102 -10.641 -14.047 1 82.81 98 SER B N 1
ATOM 1814 C CA . SER B 1 98 ? -12.406 -10.953 -14.633 1 82.81 98 SER B CA 1
ATOM 1815 C C . SER B 1 98 ? -12.859 -12.359 -14.258 1 82.81 98 SER B C 1
ATOM 1817 O O . SER B 1 98 ? -14.031 -12.578 -13.953 1 82.81 98 SER B O 1
ATOM 1819 N N . ILE B 1 99 ? -12.008 -13.289 -14.336 1 80.94 99 ILE B N 1
ATOM 1820 C CA . ILE B 1 99 ? -12.305 -14.68 -14 1 80.94 99 ILE B CA 1
ATOM 1821 C C . ILE B 1 99 ? -12.672 -14.789 -12.523 1 80.94 99 ILE B C 1
ATOM 1823 O O . ILE B 1 99 ? -13.648 -15.461 -12.164 1 80.94 99 ILE B O 1
ATOM 1827 N N . TYR B 1 100 ? -11.914 -14.094 -11.742 1 80.62 100 TYR B N 1
ATOM 1828 C CA . TYR B 1 100 ? -12.141 -14.102 -10.297 1 80.62 100 TYR B CA 1
ATOM 1829 C C . TYR B 1 100 ? -13.516 -13.539 -9.961 1 80.62 100 TYR B C 1
ATOM 1831 O O . TYR B 1 100 ? -14.219 -14.078 -9.102 1 80.62 100 TYR B O 1
ATOM 1839 N N . SER B 1 101 ? -13.75 -12.367 -10.516 1 75.06 101 SER B N 1
ATOM 1840 C CA . SER B 1 101 ? -15.031 -11.719 -10.258 1 75.06 101 SER B CA 1
ATOM 1841 C C . SER B 1 101 ? -16.188 -12.625 -10.656 1 75.06 101 SER B C 1
ATOM 1843 O O . SER B 1 101 ? -17.234 -12.633 -9.992 1 75.06 101 SER B O 1
ATOM 1845 N N . ARG B 1 102 ? -16.109 -13.312 -11.711 1 70.88 102 ARG B N 1
ATOM 1846 C CA . ARG B 1 102 ? -17.156 -14.219 -12.18 1 70.88 102 ARG B CA 1
ATOM 1847 C C . ARG B 1 102 ? -17.328 -15.391 -11.219 1 70.88 102 ARG B C 1
ATOM 1849 O O . ARG B 1 102 ? -18.453 -15.805 -10.93 1 70.88 102 ARG B O 1
ATOM 1856 N N . GLU B 1 103 ? -16.219 -15.938 -10.867 1 65.69 103 GLU B N 1
ATOM 1857 C CA . GLU B 1 103 ? -16.219 -17.125 -10.008 1 65.69 103 GLU B CA 1
ATOM 1858 C C . GLU B 1 103 ? -16.688 -16.781 -8.602 1 65.69 103 GLU B C 1
ATOM 1860 O O . GLU B 1 103 ? -17.375 -17.578 -7.957 1 65.69 103 GLU B O 1
ATOM 1865 N N . SER B 1 104 ? -16.203 -15.695 -8.141 1 62.94 104 SER B N 1
ATOM 1866 C CA . SER B 1 104 ? -16.656 -15.273 -6.82 1 62.94 104 SER B CA 1
ATOM 1867 C C . SER B 1 104 ? -18.141 -14.938 -6.816 1 62.94 104 SER B C 1
ATOM 1869 O O . SER B 1 104 ? -18.828 -15.133 -5.812 1 62.94 104 SER B O 1
ATOM 1871 N N . HIS B 1 105 ? -18.516 -14.328 -7.934 1 55.72 105 HIS B N 1
ATOM 1872 C CA . HIS B 1 105 ? -19.938 -14.008 -8.055 1 55.72 105 HIS B CA 1
ATOM 1873 C C . HIS B 1 105 ? -20.766 -15.266 -8.273 1 55.72 105 HIS B C 1
ATOM 1875 O O . HIS B 1 105 ? -21.938 -15.312 -7.895 1 55.72 105 HIS B O 1
ATOM 1881 N N . HIS B 1 106 ? -20.203 -16.25 -9.016 1 51.66 106 HIS B N 1
ATOM 1882 C CA . HIS B 1 106 ? -21.016 -17.453 -9.211 1 51.66 106 HIS B CA 1
ATOM 1883 C C . HIS B 1 106 ? -21.359 -18.094 -7.875 1 51.66 106 HIS B C 1
ATOM 1885 O O . HIS B 1 106 ? -22.422 -18.703 -7.73 1 51.66 106 HIS B O 1
ATOM 1891 N N . GLN B 1 107 ? -20.375 -18.219 -6.965 1 47.59 107 GLN B N 1
ATOM 1892 C CA . GLN B 1 107 ? -20.797 -18.875 -5.723 1 47.59 107 GLN B CA 1
ATOM 1893 C C . GLN B 1 107 ? -21.969 -18.125 -5.086 1 47.59 107 GLN B C 1
ATOM 1895 O O . GLN B 1 107 ? -22.656 -18.672 -4.219 1 47.59 107 GLN B O 1
ATOM 1900 N N . CYS B 1 108 ? -21.891 -16.828 -5.168 1 45.28 108 CYS B N 1
ATOM 1901 C CA . CYS B 1 108 ? -23.109 -16.203 -4.691 1 45.28 108 CYS B CA 1
ATOM 1902 C C . CYS B 1 108 ? -24.25 -16.422 -5.68 1 45.28 108 CYS B C 1
ATOM 1904 O O . CYS B 1 108 ? -24.219 -15.906 -6.801 1 45.28 108 CYS B O 1
ATOM 1906 N N . ASN B 1 109 ? -24.766 -17.625 -5.754 1 36.78 109 ASN B N 1
ATOM 1907 C CA . ASN B 1 109 ? -25.906 -18.094 -6.523 1 36.78 109 ASN B CA 1
ATOM 1908 C C . ASN B 1 109 ? -26.891 -16.969 -6.812 1 36.78 109 ASN B C 1
ATOM 1910 O O . ASN B 1 109 ? -27.375 -16.828 -7.938 1 36.78 109 ASN B O 1
ATOM 1914 N N . ASN B 1 110 ? -28.031 -16.891 -5.789 1 35.06 110 ASN B N 1
ATOM 1915 C CA . ASN B 1 110 ? -29.422 -16.531 -6.082 1 35.06 110 ASN B CA 1
ATOM 1916 C C . ASN B 1 110 ? -29.516 -15.148 -6.719 1 35.06 110 ASN B C 1
ATOM 1918 O O . ASN B 1 110 ? -30.25 -14.953 -7.691 1 35.06 110 ASN B O 1
ATOM 1922 N N . ASN B 1 111 ? -29.906 -14.062 -5.805 1 36.41 111 ASN B N 1
ATOM 1923 C CA . ASN B 1 111 ? -30.625 -12.844 -6.152 1 36.41 111 ASN B CA 1
ATOM 1924 C C . ASN B 1 111 ? -29.859 -12.008 -7.172 1 36.41 111 ASN B C 1
ATOM 1926 O O . ASN B 1 111 ? -28.625 -11.969 -7.148 1 36.41 111 ASN B O 1
ATOM 1930 N N . GLU B 1 112 ? -30.594 -11.508 -8.312 1 39.34 112 GLU B N 1
ATOM 1931 C CA . GLU B 1 112 ? -30.609 -10.734 -9.555 1 39.34 112 GLU B CA 1
ATOM 1932 C C . GLU B 1 112 ? -29.703 -9.508 -9.445 1 39.34 112 GLU B C 1
ATOM 1934 O O . GLU B 1 112 ? -29.688 -8.672 -10.359 1 39.34 112 GLU B O 1
ATOM 1939 N N . ARG B 1 113 ? -29.484 -8.859 -8.211 1 36.72 113 ARG B N 1
ATOM 1940 C CA . ARG B 1 113 ? -29.062 -7.477 -8.438 1 36.72 113 ARG B CA 1
ATOM 1941 C C . ARG B 1 113 ? -27.75 -7.422 -9.195 1 36.72 113 ARG B C 1
ATOM 1943 O O . ARG B 1 113 ? -26.688 -7.711 -8.633 1 36.72 113 ARG B O 1
ATOM 1950 N N . ILE B 1 114 ? -27.688 -8.086 -10.375 1 41.38 114 ILE B N 1
ATOM 1951 C CA . ILE B 1 114 ? -26.672 -7.699 -11.352 1 41.38 114 ILE B CA 1
ATOM 1952 C C . ILE B 1 114 ? -26.359 -6.211 -11.203 1 41.38 114 ILE B C 1
ATOM 1954 O O . ILE B 1 114 ? -27.125 -5.363 -11.672 1 41.38 114 ILE B O 1
ATOM 1958 N N . THR B 1 115 ? -26.453 -5.645 -10.055 1 38.78 115 THR B N 1
ATOM 1959 C CA . THR B 1 115 ? -26.125 -4.227 -10.117 1 38.78 115 THR B CA 1
ATOM 1960 C C . THR B 1 115 ? -24.938 -3.992 -11.055 1 38.78 115 THR B C 1
ATOM 1962 O O . THR B 1 115 ? -24.047 -4.84 -11.164 1 38.78 115 THR B O 1
ATOM 1965 N N . ASN B 1 116 ? -25.188 -3.496 -12.258 1 39.38 116 ASN B N 1
ATOM 1966 C CA . ASN B 1 116 ? -24.328 -2.832 -13.219 1 39.38 116 ASN B CA 1
ATOM 1967 C C . ASN B 1 116 ? -23.078 -2.256 -12.547 1 39.38 116 ASN B C 1
ATOM 1969 O O . ASN B 1 116 ? -23.062 -1.081 -12.18 1 39.38 116 ASN B O 1
ATOM 1973 N N . SER B 1 117 ? -22.719 -2.807 -11.516 1 45.22 117 SER B N 1
ATOM 1974 C CA . SER B 1 117 ? -21.5 -2.24 -10.93 1 45.22 117 SER B CA 1
ATOM 1975 C C . SER B 1 117 ? -20.406 -2.072 -11.984 1 45.22 117 SER B C 1
ATOM 1977 O O . SER B 1 117 ? -20.172 -2.979 -12.789 1 45.22 117 SER B O 1
ATOM 1979 N N . ARG B 1 118 ? -20.375 -1.008 -12.539 1 46.69 118 ARG B N 1
ATOM 1980 C CA . ARG B 1 118 ? -19.297 -0.642 -13.445 1 46.69 118 ARG B CA 1
ATOM 1981 C C . ARG B 1 118 ? -18.016 -1.405 -13.109 1 46.69 118 ARG B C 1
ATOM 1983 O O . ARG B 1 118 ? -17.531 -1.341 -11.977 1 46.69 118 ARG B O 1
ATOM 1990 N N . THR B 1 119 ? -17.969 -2.631 -13.531 1 54.31 119 THR B N 1
ATOM 1991 C CA . THR B 1 119 ? -16.75 -3.422 -13.383 1 54.31 119 THR B CA 1
ATOM 1992 C C . THR B 1 119 ? -15.508 -2.58 -13.688 1 54.31 119 THR B C 1
ATOM 1994 O O . THR B 1 119 ? -15.414 -1.98 -14.766 1 54.31 119 THR B O 1
ATOM 1997 N N . ALA B 1 120 ? -14.938 -1.984 -12.773 1 62.09 120 ALA B N 1
ATOM 1998 C CA . ALA B 1 120 ? -13.703 -1.232 -12.992 1 62.09 120 ALA B CA 1
ATOM 1999 C C . ALA B 1 120 ? -12.648 -2.096 -13.68 1 62.09 120 ALA B C 1
ATOM 2001 O O . ALA B 1 120 ? -12.492 -3.273 -13.352 1 62.09 120 ALA B O 1
ATOM 2002 N N . ILE B 1 121 ? -12.391 -1.73 -14.914 1 75.94 121 ILE B N 1
ATOM 2003 C CA . ILE B 1 121 ? -11.328 -2.391 -15.672 1 75.94 121 ILE B CA 1
ATOM 2004 C C . ILE B 1 121 ? -10.031 -2.365 -14.867 1 75.94 121 ILE B C 1
ATOM 2006 O O . ILE B 1 121 ? -9.672 -1.336 -14.297 1 75.94 121 ILE B O 1
ATOM 2010 N N . CYS B 1 122 ? -9.578 -3.588 -14.664 1 85.12 122 CYS B N 1
ATOM 2011 C CA . CYS B 1 122 ? -8.305 -3.664 -13.961 1 85.12 122 CYS B CA 1
ATOM 2012 C C . CYS B 1 122 ? -7.16 -3.164 -14.836 1 85.12 122 CYS B C 1
ATOM 2014 O O . CYS B 1 122 ? -6.926 -3.699 -15.922 1 85.12 122 CYS B O 1
ATOM 2016 N N . THR B 1 123 ? -6.562 -2.145 -14.445 1 84.88 123 THR B N 1
ATOM 2017 C CA . THR B 1 123 ? -5.461 -1.535 -15.18 1 84.88 123 THR B CA 1
ATOM 2018 C C . THR B 1 123 ? -4.293 -2.51 -15.312 1 84.88 123 THR B C 1
ATOM 2020 O O . THR B 1 123 ? -3.588 -2.508 -16.328 1 84.88 123 THR B O 1
ATOM 2023 N N . PHE B 1 124 ? -4.133 -3.361 -14.398 1 89.19 124 PHE B N 1
ATOM 2024 C CA . PHE B 1 124 ? -3.002 -4.281 -14.406 1 89.19 124 PHE B CA 1
ATOM 2025 C C . PHE B 1 124 ? -3.244 -5.438 -15.359 1 89.19 124 PHE B C 1
ATOM 2027 O O . PHE B 1 124 ? -2.307 -5.953 -15.977 1 89.19 124 PHE B O 1
ATOM 2034 N N . CYS B 1 125 ? -4.43 -5.867 -15.422 1 87.06 125 CYS B N 1
ATOM 2035 C CA . CYS B 1 125 ? -4.789 -6.855 -16.438 1 87.06 125 CYS B CA 1
ATOM 2036 C C . CYS B 1 125 ? -4.539 -6.32 -17.844 1 87.06 125 CYS B C 1
ATOM 2038 O O . CYS B 1 125 ? -4.086 -7.059 -18.719 1 87.06 125 CYS B O 1
ATOM 2040 N N . ALA B 1 126 ? -4.852 -5.145 -18.078 1 82.5 126 ALA B N 1
ATOM 2041 C CA . ALA B 1 126 ? -4.699 -4.52 -19.391 1 82.5 126 ALA B CA 1
ATOM 2042 C C . ALA B 1 126 ? -3.225 -4.375 -19.766 1 82.5 126 ALA B C 1
ATOM 2044 O O . ALA B 1 126 ? -2.846 -4.57 -20.922 1 82.5 126 ALA B O 1
ATOM 2045 N N . ASN B 1 127 ? -2.393 -3.979 -18.844 1 79.31 127 ASN B N 1
ATOM 2046 C CA . ASN B 1 127 ? -0.972 -3.764 -19.094 1 79.31 127 ASN B CA 1
ATOM 2047 C C . ASN B 1 127 ? -0.245 -5.078 -19.375 1 79.31 127 ASN B C 1
ATOM 2049 O O . ASN B 1 127 ? 0.759 -5.098 -20.094 1 79.31 127 ASN B O 1
ATOM 2053 N N . ASN B 1 128 ? -0.577 -6.113 -18.719 1 73.62 128 ASN B N 1
ATOM 2054 C CA . ASN B 1 128 ? 0.038 -7.418 -18.938 1 73.62 128 ASN B CA 1
ATOM 2055 C C . ASN B 1 128 ? -0.197 -7.914 -20.359 1 73.62 128 ASN B C 1
ATOM 2057 O O . ASN B 1 128 ? 0.638 -8.625 -20.922 1 73.62 128 ASN B O 1
ATOM 2061 N N . PHE B 1 129 ? -1.2 -7.566 -20.891 1 64.38 129 PHE B N 1
ATOM 2062 C CA . PHE B 1 129 ? -1.509 -7.98 -22.25 1 64.38 129 PHE B CA 1
ATOM 2063 C C . PHE B 1 129 ? -0.584 -7.293 -23.25 1 64.38 129 PHE B C 1
ATOM 2065 O O . PHE B 1 129 ? -0.194 -7.891 -24.25 1 64.38 129 PHE B O 1
ATOM 2072 N N . ASN B 1 130 ? -0.205 -6.156 -22.984 1 61.47 130 ASN B N 1
ATOM 2073 C CA . ASN B 1 130 ? 0.632 -5.422 -23.938 1 61.47 130 ASN B CA 1
ATOM 2074 C C . ASN B 1 130 ? 2.066 -5.945 -23.938 1 61.47 130 ASN B C 1
ATOM 2076 O O . ASN B 1 130 ? 2.844 -5.637 -24.844 1 61.47 130 ASN B O 1
ATOM 2080 N N . LYS B 1 131 ? 2.43 -6.684 -22.984 1 59.53 131 LYS B N 1
ATOM 2081 C CA . LYS B 1 131 ? 3.803 -7.18 -22.938 1 59.53 131 LYS B CA 1
ATOM 2082 C C . LYS B 1 131 ? 3.898 -8.586 -23.516 1 59.53 131 LYS B C 1
ATOM 2084 O O . LYS B 1 131 ? 5 -9.117 -23.688 1 59.53 131 LYS B O 1
ATOM 2089 N N . SER B 1 132 ? 2.947 -9.242 -23.641 1 45.88 132 SER B N 1
ATOM 2090 C CA . SER B 1 132 ? 2.969 -10.516 -24.344 1 45.88 132 SER B CA 1
ATOM 2091 C C . SER B 1 132 ? 2.947 -10.305 -25.859 1 45.88 132 SER B C 1
ATOM 2093 O O . SER B 1 132 ? 2.307 -9.375 -26.344 1 45.88 132 SER B O 1
#

InterPro domains:
  IPR011598 Myc-type, basic helix-loop-helix (bHLH) domain [PF00010] (37-84)
  IPR011598 Myc-type, basic helix-loop-helix (bHLH) domain [PS50888] (32-84)
  IPR011598 Myc-type, basic helix-loop-helix (bHLH) domain [SM00353] (38-90)
  IPR036638 Helix-loop-helix DNA-binding domain superfamily [G3DSA:4.10.280.10] (29-95)
  IPR036638 Helix-loop-helix DNA-binding domain superfamily [SSF47459] (32-89)
  IPR050283 E-box Binding Transcriptional Regulators [PTHR23349] (19-129)